Protein AF-A0A964JAG7-F1 (afdb_monomer_lite)

Radius of gyration: 34.14 Å; chains: 1; bounding box: 65×39×100 Å

Secondary structure (DSSP, 8-state):
-HHHHHHHTEETTEE-SS-HHHHHHHHHHHHHHHH-TTT----GGGGGGG-HHHHHHS-HHHHIIIIIHHHHSEEPPPPEEP--SSS-PPTT---EE--SSS-HHHHHHHHHHHHHHHHHHHHHHH-S---HHHHHHHHHHHHHHHTT--HHHHHHHHHHHHHHHHHHHGGG-SS-TTHHHHTT------SS-HHHHHHHHHHHHHHHHHHHHHHHHHHHHHHTT-SS-----

Sequence (233 aa):
MAYQDVFKKLKDNIYIDKKIQIYRLHYNYLKTCLKNPNDFQVDKSKYSNWNLAEVKDLPFDKWWKTRGLRLLGRELETVREIKTNSFNSRPNTVVVEIPTDVPFQFSLKQIKNIIKTKTNNQKQRIDERNHYLKLEDYLKTWHLKKQNYTLREIRRKLSAHRKLILKKRGRRSAMDRTATEKYLKHRPYESVDKTKDLGQIKSLERQINRFRQHADKILENVCKGIFPGKYWN

Foldseek 3Di:
DPLVVQVVQADPQWGAPDDVVVVLVVLVVLLVCLVCVVVHPDDCVVCVQQPSVCSNPPHPVVSCVPRVRVPRTDRDDAWDWDDDPPDDDDPPDTDIDDDPPDDPSRRVVRVVVVNVVVVVVVCVQPPPPPPVLLLVLLLLLQVCVVVVDDLVVNLVVSLVVVVVVCVVQPPNPPDDPCCSCVVLPQDPDPDDDPVVNVVSSVSSVVVSVLSPQLNVQCVVCVVVVHPSGDRDD

Structure (mmCIF, N/CA/C/O backbone):
data_AF-A0A964JAG7-F1
#
_entry.id   AF-A0A964JAG7-F1
#
loop_
_atom_site.group_PDB
_atom_site.id
_atom_site.type_symbol
_atom_site.label_atom_id
_atom_site.label_alt_id
_atom_site.label_comp_id
_atom_site.label_asym_id
_atom_site.label_entity_id
_atom_site.label_seq_id
_atom_site.pdbx_PDB_ins_code
_atom_site.Cartn_x
_atom_site.Cartn_y
_atom_site.Cartn_z
_atom_site.occupancy
_atom_site.B_iso_or_equiv
_atom_site.auth_seq_id
_atom_site.auth_comp_id
_atom_site.auth_asym_id
_atom_site.auth_atom_id
_atom_site.pdbx_PDB_model_num
ATOM 1 N N . MET A 1 1 ? -13.850 -18.580 6.001 1.00 47.12 1 MET A N 1
ATOM 2 C CA . MET A 1 1 ? -14.919 -17.736 6.586 1.00 47.12 1 MET A CA 1
ATOM 3 C C . MET A 1 1 ? -14.442 -16.806 7.716 1.00 47.12 1 MET A C 1
ATOM 5 O O . MET A 1 1 ? -15.009 -15.736 7.838 1.00 47.12 1 MET A O 1
ATOM 9 N N . ALA A 1 2 ? -13.354 -17.090 8.453 1.00 59.22 2 ALA A N 1
ATOM 10 C CA . ALA A 1 2 ? -12.892 -16.250 9.580 1.00 59.22 2 ALA A CA 1
ATOM 11 C C . ALA A 1 2 ? -12.252 -14.878 9.232 1.00 59.22 2 ALA A C 1
ATOM 13 O O . ALA A 1 2 ? -12.241 -13.981 10.070 1.00 59.22 2 ALA A O 1
ATOM 14 N N . TYR A 1 3 ? -11.717 -14.684 8.017 1.00 57.94 3 TYR A N 1
ATOM 15 C CA . TYR A 1 3 ? -10.972 -13.461 7.654 1.00 57.94 3 TYR A CA 1
ATOM 16 C C . TYR A 1 3 ? -11.837 -12.194 7.734 1.00 57.94 3 TYR A C 1
ATOM 18 O O . TYR A 1 3 ? -11.420 -11.194 8.306 1.00 57.94 3 TYR A O 1
ATOM 26 N N . GLN A 1 4 ? -13.050 -12.234 7.175 1.00 64.06 4 GLN A N 1
ATOM 27 C CA . GLN A 1 4 ? -13.919 -11.057 7.058 1.00 64.06 4 GLN A CA 1
ATOM 28 C C . GLN A 1 4 ? -14.562 -10.647 8.389 1.00 64.06 4 GLN A C 1
ATOM 30 O O . GLN A 1 4 ? -14.821 -9.464 8.599 1.00 64.06 4 GLN A O 1
ATOM 35 N N . ASP A 1 5 ? -14.785 -11.591 9.303 1.00 67.69 5 ASP A N 1
ATOM 36 C CA . ASP A 1 5 ? -15.471 -11.311 10.567 1.00 67.69 5 ASP A CA 1
ATOM 37 C C . ASP A 1 5 ? -14.589 -10.563 11.572 1.00 67.69 5 ASP A C 1
ATOM 39 O O . ASP A 1 5 ? -15.098 -9.734 12.326 1.00 67.69 5 ASP A O 1
ATOM 43 N N . VAL A 1 6 ? -13.266 -10.758 11.525 1.00 68.56 6 VAL A N 1
ATOM 44 C CA . VAL A 1 6 ? -12.316 -9.963 12.324 1.00 68.56 6 VAL A CA 1
ATOM 45 C C . VAL A 1 6 ? -12.367 -8.488 11.915 1.00 68.56 6 VAL A C 1
ATOM 47 O O . VAL A 1 6 ? -12.383 -7.613 12.775 1.00 68.56 6 VAL A O 1
ATOM 50 N N . PHE A 1 7 ? -12.476 -8.192 10.616 1.00 70.44 7 PHE A N 1
ATOM 51 C CA . PHE A 1 7 ? -12.558 -6.806 10.140 1.00 70.44 7 PHE A CA 1
ATOM 52 C C . PHE A 1 7 ? -13.885 -6.124 10.473 1.00 70.44 7 PHE A C 1
ATOM 54 O O . PHE A 1 7 ? -13.904 -4.908 10.614 1.00 70.44 7 PHE A O 1
ATOM 61 N N . LYS A 1 8 ? -14.980 -6.872 10.660 1.00 71.12 8 LYS A N 1
ATOM 62 C CA . LYS A 1 8 ? -16.247 -6.294 11.151 1.00 71.12 8 LYS A CA 1
ATOM 63 C C . LYS A 1 8 ? -16.144 -5.818 12.603 1.00 71.12 8 LYS A C 1
ATOM 65 O O . LYS A 1 8 ? -16.883 -4.924 13.001 1.00 71.12 8 LYS A O 1
ATOM 70 N N . LYS A 1 9 ? -15.248 -6.424 13.387 1.00 73.38 9 LYS A N 1
ATOM 71 C CA . LYS A 1 9 ? -14.983 -6.077 14.790 1.00 73.38 9 LYS A CA 1
ATOM 72 C C . LYS A 1 9 ? -13.886 -5.026 14.969 1.00 73.38 9 LYS A C 1
ATOM 74 O O . LYS A 1 9 ? -13.647 -4.603 16.095 1.00 73.38 9 LYS A O 1
ATOM 79 N N . LEU A 1 10 ? -13.214 -4.629 13.890 1.00 76.38 10 LEU A N 1
ATOM 80 C CA . LEU A 1 10 ? -12.051 -3.752 13.931 1.00 76.38 10 LEU A CA 1
ATOM 81 C C . LEU A 1 10 ? -12.368 -2.429 13.238 1.00 76.38 10 LEU A C 1
ATOM 83 O O . LEU A 1 10 ? -12.656 -2.399 12.042 1.00 76.38 10 LEU A O 1
ATOM 87 N N . LYS A 1 11 ? -12.286 -1.329 13.984 1.00 72.81 11 LYS A N 1
ATOM 88 C CA . LYS A 1 11 ? -12.503 0.021 13.465 1.00 72.81 11 LYS A CA 1
ATOM 89 C C . LYS A 1 11 ? -11.418 0.944 13.995 1.00 72.81 11 LYS A C 1
ATOM 91 O O . LYS A 1 11 ? -11.245 1.028 15.199 1.00 72.81 11 LYS A O 1
ATOM 96 N N . ASP A 1 12 ? -10.691 1.614 13.104 1.00 71.25 12 ASP A N 1
ATOM 97 C CA . ASP A 1 12 ? -9.656 2.592 13.473 1.00 71.25 12 ASP A CA 1
ATOM 98 C C . ASP A 1 12 ? -8.626 2.042 14.488 1.00 71.25 12 ASP A C 1
ATOM 100 O O . ASP A 1 12 ? -8.278 2.704 15.454 1.00 71.25 12 ASP A O 1
ATOM 104 N N . ASN A 1 13 ? -8.163 0.798 14.280 1.00 76.94 13 ASN A N 1
ATOM 105 C CA . ASN A 1 13 ? -7.278 0.025 15.179 1.00 76.94 13 ASN A CA 1
ATOM 106 C C . ASN A 1 13 ? -7.865 -0.333 16.554 1.00 76.94 13 ASN A C 1
ATOM 108 O O . ASN A 1 13 ? -7.181 -0.944 17.372 1.00 76.94 13 ASN A O 1
ATOM 112 N N . ILE A 1 14 ? -9.138 -0.031 16.786 1.00 78.06 14 ILE A N 1
ATOM 113 C CA . ILE A 1 14 ? -9.872 -0.437 17.976 1.00 78.06 14 ILE A CA 1
ATOM 114 C C . ILE A 1 14 ? -10.585 -1.754 17.675 1.00 78.06 14 ILE A C 1
ATOM 116 O O . ILE A 1 14 ? -11.346 -1.868 16.706 1.00 78.06 14 ILE A O 1
ATOM 120 N N . TYR A 1 15 ? -10.329 -2.758 18.507 1.00 81.31 15 TYR A N 1
ATOM 121 C CA . TYR A 1 15 ? -10.985 -4.054 18.454 1.00 81.31 15 TYR A CA 1
ATOM 122 C C . TYR A 1 15 ? -12.125 -4.128 19.460 1.00 81.31 15 TYR A C 1
ATOM 124 O O . TYR A 1 15 ? -11.982 -3.754 20.623 1.00 81.31 15 TYR A O 1
ATOM 132 N N . ILE A 1 16 ? -13.265 -4.633 19.000 1.00 81.94 16 ILE A N 1
ATOM 133 C CA . ILE A 1 16 ? -14.447 -4.839 19.825 1.00 81.94 16 ILE A CA 1
ATOM 134 C C . ILE A 1 16 ? -14.602 -6.342 20.073 1.00 81.94 16 ILE A C 1
ATOM 136 O O . ILE A 1 16 ? -14.919 -7.102 19.153 1.00 81.94 16 ILE A O 1
ATOM 140 N N . ASP A 1 17 ? -14.429 -6.771 21.324 1.00 71.31 17 ASP A N 1
ATOM 141 C CA . ASP A 1 17 ? -14.487 -8.192 21.692 1.00 71.31 17 ASP A CA 1
ATOM 142 C C . ASP A 1 17 ? -15.861 -8.808 21.394 1.00 71.31 17 ASP A C 1
ATOM 144 O O . ASP A 1 17 ? -15.985 -9.848 20.721 1.00 71.31 17 ASP A O 1
ATOM 148 N N . LYS A 1 18 ? -16.919 -8.134 21.861 1.00 76.94 18 LYS A N 1
ATOM 149 C CA . LYS A 1 18 ? -18.310 -8.582 21.727 1.00 76.94 18 LYS A CA 1
ATOM 150 C C . LYS A 1 18 ? -18.993 -7.975 20.501 1.00 76.94 18 LYS A C 1
ATOM 152 O O . LYS A 1 18 ? -18.580 -6.964 19.947 1.00 76.94 18 LYS A O 1
ATOM 157 N N . LYS A 1 19 ? -20.100 -8.583 20.065 1.00 80.44 19 LYS A N 1
ATOM 158 C CA . LYS A 1 19 ? -20.955 -7.971 19.036 1.00 80.44 19 LYS A CA 1
ATOM 159 C C . LYS A 1 19 ? -21.489 -6.636 19.564 1.00 80.44 19 LYS A C 1
ATOM 161 O O . LYS A 1 19 ? -21.990 -6.593 20.685 1.00 80.44 19 LYS A O 1
ATOM 166 N N . ILE A 1 20 ? -21.463 -5.590 18.733 1.00 84.56 20 ILE A N 1
ATOM 167 C CA . ILE A 1 20 ? -21.956 -4.242 19.080 1.00 84.56 20 ILE A CA 1
ATOM 168 C C . ILE A 1 20 ? -23.363 -4.259 19.700 1.00 84.56 20 ILE A C 1
ATOM 170 O O . ILE A 1 20 ? -23.655 -3.486 20.607 1.00 84.56 20 ILE A O 1
ATOM 174 N N . GLN A 1 21 ? -24.206 -5.205 19.275 1.00 85.19 21 GLN A N 1
ATOM 175 C CA . GLN A 1 21 ? -25.563 -5.376 19.783 1.00 85.19 21 GLN A CA 1
ATOM 176 C C . GLN A 1 21 ? -25.618 -5.680 21.288 1.00 85.19 21 GLN A C 1
ATOM 178 O O . GLN A 1 21 ? -26.552 -5.238 21.946 1.00 85.19 21 GLN A O 1
ATOM 183 N N . ILE A 1 22 ? -24.623 -6.377 21.848 1.00 88.38 22 ILE A N 1
ATOM 184 C CA . ILE A 1 22 ? -24.562 -6.658 23.290 1.00 88.38 22 ILE A CA 1
ATOM 185 C C . ILE A 1 22 ? -24.342 -5.355 24.067 1.00 88.38 22 ILE A C 1
ATOM 187 O O . ILE A 1 22 ? -25.043 -5.099 25.042 1.00 88.38 22 ILE A O 1
ATOM 191 N N . TYR A 1 23 ? -23.434 -4.495 23.600 1.00 90.12 23 TYR A N 1
ATOM 192 C CA . TYR A 1 23 ? -23.209 -3.183 24.215 1.00 90.12 23 TYR A CA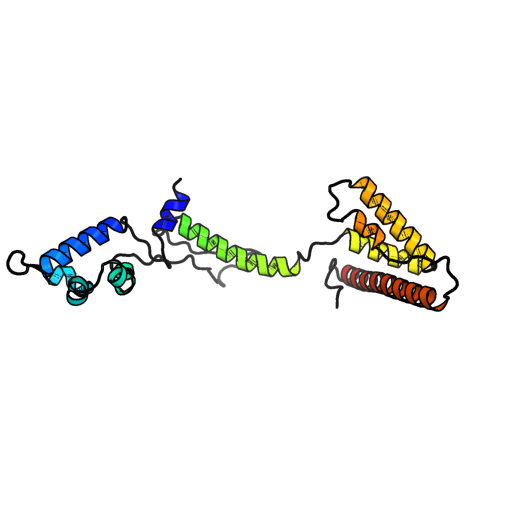 1
ATOM 193 C C . TYR A 1 23 ? -24.406 -2.252 24.035 1.00 90.12 23 TYR A C 1
ATOM 195 O O . TYR A 1 23 ? -24.749 -1.523 24.959 1.00 90.12 23 TYR A O 1
ATOM 203 N N . ARG A 1 24 ? -25.086 -2.312 22.884 1.00 92.62 24 ARG A N 1
ATOM 204 C CA . ARG A 1 24 ? -26.338 -1.577 22.659 1.00 92.62 24 ARG A CA 1
ATOM 205 C C . ARG A 1 24 ? -27.424 -1.999 23.642 1.00 92.62 24 ARG A C 1
ATOM 207 O O . ARG A 1 24 ? -28.116 -1.143 24.183 1.00 92.62 24 ARG A O 1
ATOM 214 N N . LEU A 1 25 ? -27.560 -3.302 23.880 1.00 94.06 25 LEU A N 1
ATOM 215 C CA . LEU A 1 25 ? -28.516 -3.837 24.843 1.00 94.06 25 LEU A CA 1
ATOM 216 C C . LEU A 1 25 ? -28.183 -3.344 26.256 1.00 94.06 25 LEU A C 1
ATOM 218 O O . LEU A 1 25 ? -29.047 -2.781 26.918 1.00 94.06 25 LEU A O 1
ATOM 222 N N . HIS A 1 26 ? -26.921 -3.480 26.682 1.00 93.81 26 HIS A N 1
ATOM 223 C CA . HIS A 1 26 ? -26.451 -3.013 27.992 1.00 93.81 26 HIS A CA 1
ATOM 224 C C . HIS A 1 26 ? -26.679 -1.508 28.179 1.00 93.81 26 HIS A C 1
ATOM 226 O O . HIS A 1 26 ? -27.235 -1.097 29.193 1.00 93.81 26 HIS A O 1
ATOM 232 N N . TYR A 1 27 ? -26.345 -0.699 27.172 1.00 94.69 27 TYR A N 1
ATOM 233 C CA . TYR A 1 27 ? -26.609 0.738 27.167 1.00 94.69 27 TYR A CA 1
ATOM 234 C C . TYR A 1 27 ? -28.101 1.051 27.319 1.00 94.69 27 TYR A C 1
ATOM 236 O O . TYR A 1 27 ? -28.470 1.903 28.121 1.00 94.69 27 TYR A O 1
ATOM 244 N N . ASN A 1 28 ? -28.966 0.353 26.579 1.00 94.50 28 ASN A N 1
ATOM 245 C CA . ASN A 1 28 ? -30.409 0.568 26.652 1.00 94.50 28 ASN A CA 1
ATOM 246 C C . ASN A 1 28 ? -30.974 0.182 28.023 1.00 94.50 28 ASN A C 1
ATOM 248 O O . ASN A 1 28 ? -31.770 0.940 28.567 1.00 94.50 28 ASN A O 1
ATOM 252 N N . TYR A 1 29 ? -30.538 -0.940 28.604 1.00 95.81 29 TYR A N 1
ATOM 253 C CA . TYR A 1 29 ? -30.930 -1.323 29.962 1.00 95.81 29 TYR A CA 1
ATOM 254 C C . TYR A 1 29 ? -30.500 -0.270 30.984 1.00 95.81 29 TYR A C 1
ATOM 256 O O . TYR A 1 29 ? -31.328 0.203 31.758 1.00 95.81 29 TYR A O 1
ATOM 264 N N . LEU A 1 30 ? -29.239 0.171 30.934 1.00 94.56 30 LEU A N 1
ATOM 265 C CA . LEU A 1 30 ? -28.735 1.226 31.813 1.00 94.56 30 LEU A CA 1
ATOM 266 C C . LEU A 1 30 ? -29.535 2.526 31.647 1.00 94.56 30 LEU A C 1
ATOM 268 O O . LEU A 1 30 ? -29.932 3.140 32.635 1.00 94.56 30 LEU A O 1
ATOM 272 N N . LYS A 1 31 ? -29.824 2.924 30.404 1.00 95.38 31 LYS A N 1
ATOM 273 C CA . LYS A 1 31 ? -30.640 4.100 30.091 1.00 95.38 31 LYS A CA 1
ATOM 274 C C . LYS A 1 31 ? -32.047 3.998 30.688 1.00 95.38 31 LYS A C 1
ATOM 276 O O . LYS A 1 31 ? -32.539 4.989 31.223 1.00 95.38 31 LYS A O 1
ATOM 281 N N . THR A 1 32 ? -32.680 2.827 30.626 1.00 94.94 32 THR A N 1
ATOM 282 C CA . THR A 1 32 ? -33.993 2.579 31.242 1.00 94.94 32 THR A CA 1
ATOM 283 C C . THR A 1 32 ? -33.933 2.717 32.761 1.00 94.94 32 THR A C 1
ATOM 285 O O . THR A 1 32 ? -34.770 3.416 33.328 1.00 94.94 32 THR A O 1
ATOM 288 N N . CYS A 1 33 ? -32.917 2.148 33.418 1.00 94.31 33 CYS A N 1
ATOM 289 C CA . CYS A 1 33 ? -32.744 2.298 34.866 1.00 94.31 33 CYS A CA 1
ATOM 290 C C . CYS A 1 33 ? -32.528 3.769 35.268 1.00 94.31 33 CYS A C 1
ATOM 292 O O . CYS A 1 33 ? -33.114 4.242 36.232 1.00 94.31 33 CYS A O 1
ATOM 294 N N . LEU A 1 34 ? -31.752 4.537 34.492 1.00 92.88 34 LEU A N 1
ATOM 295 C CA . LEU A 1 34 ? -31.515 5.968 34.754 1.00 92.88 34 LEU A CA 1
ATOM 296 C C . LEU A 1 34 ? -32.753 6.858 34.537 1.00 92.88 34 LEU A C 1
ATOM 298 O O . LEU A 1 34 ? -32.804 7.980 35.054 1.00 92.88 34 LEU A O 1
ATOM 302 N N . LYS A 1 35 ? -33.725 6.401 33.738 1.00 92.81 35 LYS A N 1
ATOM 303 C CA . LYS A 1 35 ? -35.001 7.097 33.516 1.00 92.81 35 LYS A CA 1
ATOM 304 C C . LYS A 1 35 ? -36.036 6.803 34.598 1.00 92.81 35 LYS A C 1
ATOM 306 O O . LYS A 1 35 ? -36.856 7.677 34.852 1.00 92.81 35 LYS A O 1
ATOM 311 N N . ASN A 1 36 ? -35.948 5.644 35.248 1.00 93.75 36 ASN A N 1
ATOM 312 C CA . ASN A 1 36 ? -36.865 5.206 36.301 1.00 93.75 36 ASN A CA 1
ATOM 313 C C . ASN A 1 36 ? -36.118 5.050 37.644 1.00 93.75 36 ASN A C 1
ATOM 315 O O . ASN A 1 36 ? -35.943 3.931 38.126 1.00 93.75 36 ASN A O 1
ATOM 319 N N . PRO A 1 37 ? -35.640 6.154 38.254 1.00 90.12 37 PRO A N 1
ATOM 320 C CA . PRO A 1 37 ? -34.821 6.103 39.469 1.00 90.12 37 PRO A CA 1
ATOM 321 C C . PRO A 1 37 ? -35.586 5.635 40.717 1.00 90.12 37 PRO A C 1
ATOM 323 O O . PRO A 1 37 ? -34.955 5.232 41.689 1.00 90.12 37 PRO A O 1
ATOM 326 N N . ASN A 1 38 ? -36.921 5.695 40.696 1.00 91.19 38 ASN A N 1
ATOM 327 C CA . ASN A 1 38 ? -37.762 5.235 41.803 1.00 91.19 38 ASN A CA 1
ATOM 328 C C . ASN A 1 38 ? -37.814 3.702 41.877 1.00 91.19 38 ASN A C 1
ATOM 330 O O . ASN A 1 38 ? -37.861 3.150 42.971 1.00 91.19 38 ASN A O 1
ATOM 334 N N . ASP A 1 39 ? -37.754 3.032 40.723 1.00 91.88 39 ASP A N 1
ATOM 335 C CA . ASP A 1 39 ? -37.846 1.572 40.627 1.00 91.88 39 ASP A CA 1
ATOM 336 C C . ASP A 1 39 ? -36.465 0.904 40.691 1.00 91.88 39 ASP A C 1
ATOM 338 O O . ASP A 1 39 ? -36.333 -0.237 41.130 1.00 91.88 39 ASP A O 1
ATOM 342 N N . PHE A 1 40 ? -35.414 1.609 40.249 1.00 92.12 40 PHE A N 1
ATOM 343 C CA . PHE A 1 40 ? -34.068 1.054 40.127 1.00 92.12 40 PHE A CA 1
ATOM 344 C C . PHE A 1 40 ? -33.001 1.998 40.684 1.00 92.12 40 PHE A C 1
ATOM 346 O O . PHE A 1 40 ? -32.788 3.103 40.183 1.00 92.12 40 PHE A O 1
ATOM 353 N N . GLN A 1 41 ? -32.234 1.510 41.660 1.00 90.19 41 GLN A N 1
ATOM 354 C CA . GLN A 1 41 ? -31.051 2.204 42.166 1.00 90.19 41 GLN A CA 1
ATOM 355 C C . GLN A 1 41 ? -29.798 1.762 41.403 1.00 90.19 41 GLN A C 1
ATOM 357 O O . GLN A 1 41 ? -29.330 0.632 41.526 1.00 90.19 41 GLN A O 1
ATOM 362 N N . VAL A 1 42 ? -29.243 2.666 40.594 1.00 89.50 42 VAL A N 1
ATOM 363 C CA . VAL A 1 42 ? -28.021 2.409 39.819 1.00 89.50 42 VAL A CA 1
ATOM 364 C C . VAL A 1 42 ? -26.787 2.773 40.644 1.00 89.50 42 VAL A C 1
ATOM 366 O O . VAL A 1 42 ? -26.596 3.938 40.996 1.00 89.50 42 VAL A O 1
ATOM 369 N N . ASP A 1 43 ? -25.903 1.801 40.878 1.00 91.06 43 ASP A N 1
ATOM 370 C CA . ASP A 1 43 ? -24.573 2.051 41.443 1.00 91.06 43 ASP A CA 1
ATOM 371 C C . ASP A 1 43 ? -23.709 2.840 40.443 1.00 91.06 43 ASP A C 1
ATOM 373 O O . ASP A 1 43 ? -23.191 2.309 39.455 1.00 91.06 43 ASP A O 1
ATOM 377 N N . LYS A 1 44 ? -23.555 4.142 40.705 1.00 89.06 44 LYS A N 1
ATOM 378 C CA . LYS A 1 44 ? -22.827 5.073 39.833 1.00 89.06 44 LYS A CA 1
ATOM 379 C C . LYS A 1 44 ? -21.327 4.771 39.769 1.00 89.06 44 LYS A C 1
ATOM 381 O O . LYS A 1 44 ? -20.698 5.121 38.771 1.00 89.06 44 LYS A O 1
ATOM 386 N N . SER A 1 45 ? -20.758 4.104 40.779 1.00 89.69 45 SER A N 1
ATOM 387 C CA . SER A 1 45 ? -19.320 3.800 40.831 1.00 89.69 45 SER A CA 1
ATOM 388 C C . SER A 1 45 ? -18.885 2.884 39.682 1.00 89.69 45 SER A C 1
ATOM 390 O O . SER A 1 45 ? -17.811 3.061 39.109 1.00 89.69 45 SER A O 1
ATOM 392 N N . LYS A 1 46 ? -19.763 1.961 39.266 1.00 89.69 46 LYS A N 1
ATOM 393 C CA . LYS A 1 46 ? -19.518 1.006 38.171 1.00 89.69 46 LYS A CA 1
ATOM 394 C C . LYS A 1 46 ? -19.543 1.641 36.781 1.00 89.69 46 LYS A C 1
ATOM 396 O O . LYS A 1 46 ? -19.073 1.033 35.823 1.00 89.69 46 LYS A O 1
ATOM 401 N N . TYR A 1 47 ? -20.074 2.856 36.665 1.00 90.69 47 TYR A N 1
ATOM 402 C CA . TYR A 1 47 ? -20.300 3.550 35.396 1.00 90.69 47 TYR A CA 1
ATOM 403 C C . TYR A 1 47 ? -19.621 4.924 35.342 1.00 90.69 47 TYR A C 1
ATOM 405 O O . TYR A 1 47 ? -20.006 5.772 34.536 1.00 90.69 47 TYR A O 1
ATOM 413 N N . SER A 1 48 ? -18.590 5.142 36.162 1.00 86.81 48 SER A N 1
ATOM 414 C CA . SER A 1 48 ? -17.838 6.403 36.241 1.00 86.81 48 SER A CA 1
ATOM 415 C C . SER A 1 48 ? -17.385 6.914 34.867 1.00 86.81 48 SER A C 1
ATOM 417 O O . SER A 1 48 ? -17.580 8.080 34.531 1.00 86.81 48 SER A O 1
ATOM 419 N N . ASN A 1 49 ? -16.885 6.015 34.019 1.00 88.00 49 ASN A N 1
ATOM 420 C CA . ASN A 1 49 ? -16.354 6.365 32.701 1.00 88.00 49 ASN A CA 1
ATOM 421 C C . ASN A 1 49 ? -17.440 6.542 31.618 1.00 88.00 49 ASN A C 1
ATOM 423 O O . ASN A 1 49 ? -17.154 7.051 30.536 1.00 88.00 49 ASN A O 1
ATOM 427 N N . TRP A 1 50 ? -18.689 6.134 31.878 1.00 91.00 50 TRP A N 1
ATOM 428 C CA . TRP A 1 50 ? -19.756 6.099 30.865 1.00 91.00 50 TRP A CA 1
ATOM 429 C C . TRP A 1 50 ? -20.430 7.451 30.621 1.00 91.00 50 TRP A C 1
ATOM 431 O O . TRP A 1 50 ? -21.110 7.604 29.605 1.00 91.00 50 TRP A O 1
ATOM 441 N N . ASN A 1 51 ? -20.233 8.414 31.527 1.00 91.00 51 ASN A N 1
ATOM 442 C CA . ASN A 1 51 ? -20.957 9.683 31.578 1.00 91.00 51 ASN A CA 1
ATOM 443 C C . ASN A 1 51 ? -22.486 9.473 31.587 1.00 91.00 51 ASN A C 1
ATOM 445 O O . ASN A 1 51 ? -23.162 9.531 30.560 1.00 91.00 51 ASN A O 1
ATOM 449 N N . LEU A 1 52 ? -23.037 9.223 32.778 1.00 91.75 52 LEU A N 1
ATOM 450 C CA . LEU A 1 52 ? -24.446 8.859 32.970 1.00 91.75 52 LEU A CA 1
ATOM 451 C C . LEU A 1 52 ? -25.444 9.897 32.426 1.00 91.75 52 LEU A C 1
ATOM 453 O O . LEU A 1 52 ? -26.531 9.510 32.000 1.00 91.75 52 LEU A O 1
ATOM 457 N N . ALA A 1 53 ? -25.080 11.183 32.392 1.00 90.00 53 ALA A N 1
ATOM 458 C CA . ALA A 1 53 ? -25.916 12.225 31.792 1.00 90.00 53 ALA A CA 1
ATOM 459 C C . ALA A 1 53 ? -26.095 11.982 30.283 1.00 90.00 53 ALA A C 1
ATOM 461 O O . ALA A 1 53 ? -27.212 11.931 29.773 1.00 90.00 53 ALA A O 1
ATOM 462 N N . GLU A 1 54 ? -25.000 11.697 29.575 1.00 91.31 54 GLU A N 1
ATOM 463 C CA . GLU A 1 54 ? -25.052 11.365 28.150 1.00 91.31 54 GLU A CA 1
ATOM 464 C C . GLU A 1 54 ? -25.785 10.049 27.877 1.00 91.31 54 GLU A C 1
ATOM 466 O O . GLU A 1 54 ? -26.478 9.930 26.868 1.00 91.31 54 GLU A O 1
ATOM 471 N N . VAL A 1 55 ? -25.657 9.057 28.763 1.00 92.50 55 VAL A N 1
ATOM 472 C CA . VAL A 1 55 ? -26.397 7.791 28.641 1.00 92.50 55 VAL A CA 1
ATOM 473 C C . VAL A 1 55 ? -27.908 8.021 28.749 1.00 92.50 55 VAL A C 1
ATOM 475 O O . VAL A 1 55 ? -28.682 7.423 27.999 1.00 92.50 55 VAL A O 1
ATOM 478 N N . LYS A 1 56 ? -28.339 8.901 29.659 1.00 91.62 56 LYS A N 1
ATOM 479 C CA . LYS A 1 56 ? -29.758 9.189 29.899 1.00 91.62 56 LYS A CA 1
ATOM 480 C C . LYS A 1 56 ? -30.424 9.900 28.718 1.00 91.62 56 LYS A C 1
ATOM 482 O O . LYS A 1 56 ? -31.567 9.574 28.382 1.00 91.62 56 LYS A O 1
ATOM 487 N N . ASP A 1 57 ? -29.696 10.785 28.042 1.00 92.06 57 ASP A N 1
ATOM 488 C CA . ASP A 1 57 ? -30.288 11.681 27.046 1.00 92.06 57 ASP A CA 1
ATOM 489 C C . ASP A 1 57 ? -29.997 11.255 25.600 1.00 92.06 57 ASP A C 1
ATOM 491 O O . ASP A 1 57 ? -30.898 11.242 24.756 1.00 92.06 57 ASP A O 1
ATOM 495 N N . LEU A 1 58 ? -28.778 10.807 25.289 1.00 94.12 58 LEU A N 1
ATOM 496 C CA . LEU A 1 58 ? -28.373 10.541 23.906 1.00 94.12 58 LEU A CA 1
ATOM 497 C C . LEU A 1 58 ? -28.893 9.196 23.370 1.00 94.12 58 LEU A C 1
ATOM 499 O O . LEU A 1 58 ? -29.154 8.261 24.126 1.00 94.12 58 LEU A O 1
ATOM 503 N N . PRO A 1 59 ? -29.070 9.046 22.047 1.00 94.50 59 PRO A N 1
ATOM 504 C CA . PRO A 1 59 ? -29.239 7.734 21.430 1.00 94.50 59 PRO A CA 1
ATOM 505 C C . PRO A 1 59 ? -27.907 6.965 21.403 1.00 94.50 59 PRO A C 1
ATOM 507 O O . PRO A 1 59 ? -26.838 7.571 21.269 1.00 94.50 59 PRO A O 1
ATOM 510 N N . PHE A 1 60 ? -27.981 5.626 21.450 1.00 93.50 60 PHE A N 1
ATOM 511 C CA . PHE A 1 60 ? -26.807 4.740 21.477 1.00 93.50 60 PHE A CA 1
ATOM 512 C C . PHE A 1 60 ? -25.792 5.070 20.381 1.00 93.50 60 PHE A C 1
ATOM 514 O O . PHE A 1 60 ? -24.613 5.195 20.675 1.00 93.50 60 PHE A O 1
ATOM 521 N N . ASP A 1 61 ? -26.228 5.278 19.135 1.00 91.62 61 ASP A N 1
ATOM 522 C CA . ASP A 1 61 ? -25.307 5.502 18.013 1.00 91.62 61 ASP A CA 1
ATOM 523 C C . ASP A 1 61 ? -24.474 6.782 18.167 1.00 91.62 61 ASP A C 1
ATOM 525 O O . ASP A 1 61 ? -23.322 6.836 17.729 1.00 91.62 61 ASP A O 1
ATOM 529 N N . LYS A 1 62 ? -25.042 7.815 18.806 1.00 93.06 62 LYS A N 1
ATOM 530 C CA . LYS A 1 62 ? -24.342 9.076 19.074 1.00 93.06 62 LYS A CA 1
ATOM 531 C C . LYS A 1 62 ? -23.344 8.892 20.215 1.00 93.06 62 LYS A C 1
ATOM 533 O O . LYS A 1 62 ? -22.179 9.236 20.039 1.00 93.06 62 LYS A O 1
ATOM 538 N N . TRP A 1 63 ? -23.770 8.270 21.316 1.00 94.31 63 TRP A N 1
ATOM 539 C CA . TRP A 1 63 ? -22.898 7.952 22.455 1.00 94.31 63 TRP A CA 1
ATOM 540 C C . TRP A 1 63 ? -21.767 6.975 22.084 1.00 94.31 63 TRP A C 1
ATOM 542 O O . TRP A 1 63 ? -20.625 7.123 22.516 1.00 94.31 63 TRP A O 1
ATOM 552 N N . TRP A 1 64 ? -22.052 5.996 21.224 1.00 90.75 64 TRP A N 1
ATOM 553 C CA . TRP A 1 64 ? -21.086 5.003 20.763 1.00 90.75 64 TRP A CA 1
ATOM 554 C C . TRP A 1 64 ? -19.946 5.643 19.969 1.00 90.75 64 TRP A C 1
ATOM 556 O O . TRP A 1 64 ? -18.783 5.299 20.169 1.00 90.75 64 TRP A O 1
ATOM 566 N N . LYS A 1 65 ? -20.265 6.602 19.090 1.00 88.06 65 LYS A N 1
ATOM 567 C CA . LYS A 1 65 ? -19.264 7.338 18.304 1.00 88.06 65 LYS A CA 1
ATOM 568 C C . LYS A 1 65 ? -18.407 8.270 19.160 1.00 88.06 65 LYS A C 1
ATOM 570 O O . LYS A 1 65 ? -17.237 8.443 18.841 1.00 88.06 65 LYS A O 1
ATOM 575 N N . THR A 1 66 ? -18.977 8.881 20.199 1.00 88.75 66 THR A N 1
ATOM 576 C CA . THR A 1 66 ? -18.276 9.877 21.025 1.00 88.75 66 THR A CA 1
ATOM 577 C C . THR A 1 66 ? -17.438 9.239 22.130 1.00 88.75 66 THR A C 1
ATOM 579 O O . THR A 1 66 ? -16.307 9.665 22.346 1.00 88.75 66 THR A O 1
ATOM 582 N N . ARG A 1 67 ? -17.964 8.217 22.820 1.00 88.00 67 ARG A N 1
ATOM 583 C CA . ARG A 1 67 ? -17.296 7.575 23.969 1.00 88.00 67 ARG A CA 1
ATOM 584 C C . ARG A 1 67 ? -17.271 6.056 23.894 1.00 88.00 67 ARG A C 1
ATOM 586 O O . ARG A 1 67 ? -16.221 5.466 24.134 1.00 88.00 67 ARG A O 1
ATOM 593 N N . GLY A 1 68 ? -18.397 5.428 23.550 1.00 86.12 68 GLY A N 1
ATOM 594 C CA . GLY A 1 68 ? -18.571 3.978 23.693 1.00 86.12 68 GLY A CA 1
ATOM 595 C C . GLY A 1 68 ? -17.500 3.147 22.984 1.00 86.12 68 GLY A C 1
ATOM 596 O O . GLY A 1 68 ? -16.979 2.205 23.575 1.00 86.12 68 GLY A O 1
ATOM 597 N N . LEU A 1 69 ? -17.101 3.538 21.767 1.00 85.19 69 LEU A N 1
ATOM 598 C CA . LEU A 1 69 ? -16.074 2.830 20.998 1.00 85.19 69 LEU A CA 1
ATOM 599 C C . LEU A 1 69 ? -14.715 2.791 21.712 1.00 85.19 69 LEU A C 1
ATOM 601 O O . LEU A 1 69 ? -14.081 1.744 21.730 1.00 85.19 69 LEU A O 1
ATOM 605 N N . ARG A 1 70 ? -14.274 3.911 22.296 1.00 84.50 70 ARG A N 1
ATOM 606 C CA . ARG A 1 70 ? -12.979 4.000 22.995 1.00 84.50 70 ARG A CA 1
ATOM 607 C C . ARG A 1 70 ? -13.028 3.387 24.390 1.00 84.50 70 ARG A C 1
ATOM 609 O O . ARG A 1 70 ? -12.031 2.865 24.858 1.00 84.50 70 ARG A O 1
ATOM 616 N N . LEU A 1 71 ? -14.184 3.468 25.049 1.00 86.38 71 LEU A N 1
ATOM 617 C CA . LEU A 1 71 ? -14.368 2.957 26.405 1.00 86.38 71 LEU A CA 1
ATOM 618 C C . LEU A 1 71 ? -14.459 1.429 26.447 1.00 86.38 71 LEU A C 1
ATOM 620 O O . LEU A 1 71 ? -13.960 0.808 27.378 1.00 86.38 71 LEU A O 1
ATOM 624 N N . LEU A 1 72 ? -15.147 0.836 25.468 1.00 85.62 72 LEU A N 1
ATOM 625 C CA . LEU A 1 72 ? -15.452 -0.599 25.436 1.00 85.62 72 LEU A CA 1
ATOM 626 C C . LEU A 1 72 ? -14.619 -1.369 24.409 1.00 85.62 72 LEU A C 1
ATOM 628 O O . LEU A 1 72 ? -14.658 -2.599 24.398 1.00 85.62 72 LEU A O 1
ATOM 632 N N . GLY A 1 73 ? -13.922 -0.661 23.525 1.00 81.88 73 GLY A N 1
ATOM 633 C CA . GLY A 1 73 ? -12.970 -1.244 22.595 1.00 81.88 73 GLY A CA 1
ATOM 634 C C . GLY A 1 73 ? -11.560 -1.259 23.175 1.00 81.88 73 GLY A C 1
ATOM 635 O O . GLY A 1 73 ? -11.207 -0.433 24.011 1.00 81.88 73 GLY A O 1
ATOM 636 N N . ARG A 1 74 ? -10.742 -2.196 22.700 1.00 81.31 74 ARG A N 1
ATOM 637 C CA . ARG A 1 74 ? -9.316 -2.272 23.015 1.00 81.31 74 ARG A CA 1
ATOM 638 C C . ARG A 1 74 ? -8.513 -1.729 21.843 1.00 81.31 74 ARG A C 1
ATOM 640 O O . ARG A 1 74 ? -8.666 -2.209 20.719 1.00 81.31 74 ARG A O 1
ATOM 647 N N . GLU A 1 75 ? -7.656 -0.750 22.098 1.00 79.88 75 GLU A N 1
ATOM 648 C CA . GLU A 1 75 ? -6.668 -0.317 21.111 1.00 79.88 75 GLU A CA 1
ATOM 649 C C . GLU A 1 75 ? -5.656 -1.441 20.884 1.00 79.88 75 GLU A C 1
ATOM 651 O O . GLU A 1 75 ? -5.113 -2.015 21.827 1.00 79.88 75 GLU A O 1
ATOM 656 N N . LEU A 1 76 ? -5.460 -1.804 19.618 1.00 82.12 76 LEU A N 1
ATOM 657 C CA . LEU A 1 76 ? -4.489 -2.815 19.234 1.00 82.12 76 LEU A CA 1
ATOM 658 C C . LEU A 1 76 ? -3.148 -2.155 18.944 1.00 82.12 76 LEU A C 1
ATOM 660 O O . LEU A 1 76 ? -3.074 -1.201 18.162 1.00 82.12 76 LEU A O 1
ATOM 664 N N . GLU A 1 77 ? -2.082 -2.725 19.498 1.00 81.75 77 GLU A N 1
ATOM 665 C CA . GLU A 1 77 ? -0.737 -2.340 19.104 1.00 81.75 77 GLU A CA 1
ATOM 666 C C . GLU A 1 77 ? -0.498 -2.630 17.620 1.00 81.75 77 GLU A C 1
ATOM 668 O O . GLU A 1 77 ? -0.972 -3.614 17.039 1.00 81.75 77 GLU A O 1
ATOM 673 N N . THR A 1 78 ? 0.220 -1.725 16.966 1.00 83.00 78 THR A N 1
ATOM 674 C CA . THR A 1 78 ? 0.500 -1.829 15.540 1.00 83.00 78 THR A CA 1
ATOM 675 C C . THR A 1 78 ? 1.794 -2.587 15.286 1.00 83.00 78 THR A C 1
ATOM 677 O O . THR A 1 78 ? 2.715 -2.566 16.097 1.00 83.00 78 THR A O 1
ATOM 680 N N . VAL A 1 79 ? 1.876 -3.246 14.127 1.00 86.50 79 VAL A N 1
ATOM 681 C CA . VAL A 1 79 ? 3.133 -3.846 13.664 1.00 86.50 79 VAL A CA 1
ATOM 682 C C . VAL A 1 79 ? 4.135 -2.719 13.432 1.00 86.50 79 VAL A C 1
ATOM 684 O O . VAL A 1 79 ? 3.875 -1.818 12.628 1.00 86.50 79 VAL A O 1
ATOM 687 N N . ARG A 1 80 ? 5.273 -2.770 14.126 1.00 84.88 80 ARG A N 1
ATOM 688 C CA . ARG A 1 80 ? 6.316 -1.743 14.043 1.00 84.88 80 ARG A CA 1
ATOM 689 C C . ARG A 1 80 ? 7.428 -2.208 13.119 1.00 84.88 80 ARG A C 1
ATOM 691 O O . ARG A 1 80 ? 7.818 -3.371 13.132 1.00 84.88 80 ARG A O 1
ATOM 698 N N . GLU A 1 81 ? 7.943 -1.297 12.303 1.00 83.56 81 GLU A N 1
ATOM 699 C CA . GLU A 1 81 ? 9.170 -1.552 11.554 1.00 83.56 81 GLU A CA 1
ATOM 700 C C . GLU A 1 81 ? 10.366 -1.316 12.475 1.00 83.56 81 GLU A C 1
ATOM 702 O O . GLU A 1 81 ? 10.532 -0.220 13.016 1.00 83.56 81 GLU A O 1
ATOM 707 N N . ILE A 1 82 ? 11.208 -2.334 12.622 1.00 82.62 82 ILE A N 1
ATOM 708 C CA . ILE A 1 82 ? 12.427 -2.231 13.413 1.00 82.62 82 ILE A CA 1
ATOM 709 C C . ILE A 1 82 ? 13.503 -1.582 12.540 1.00 82.62 82 ILE A C 1
ATOM 711 O O . ILE A 1 82 ? 13.916 -2.133 11.516 1.00 82.62 82 ILE A O 1
ATOM 715 N N . LYS A 1 83 ? 13.968 -0.402 12.957 1.00 73.25 83 LYS A N 1
ATOM 716 C CA . LYS A 1 83 ? 15.135 0.270 12.377 1.00 73.25 83 LYS A CA 1
ATOM 717 C C . LYS A 1 83 ? 16.284 0.135 13.357 1.00 73.25 83 LYS A C 1
ATOM 719 O O . LYS A 1 83 ? 16.323 0.831 14.366 1.00 73.25 83 LYS A O 1
ATOM 724 N N . THR A 1 84 ? 17.196 -0.778 13.067 1.00 65.50 84 THR A N 1
ATOM 725 C CA . THR A 1 84 ? 18.269 -1.125 13.992 1.00 65.50 84 THR A CA 1
ATOM 726 C C . THR A 1 84 ? 19.616 -1.083 13.288 1.00 65.50 84 THR A C 1
ATOM 728 O O . THR A 1 84 ? 19.748 -1.567 12.168 1.00 65.50 84 THR A O 1
ATOM 731 N N . ASN A 1 85 ? 20.612 -0.520 13.977 1.00 64.06 85 ASN A N 1
ATOM 732 C CA . ASN A 1 85 ? 22.010 -0.484 13.535 1.00 64.06 85 ASN A CA 1
ATOM 733 C C . ASN A 1 85 ? 22.796 -1.738 13.963 1.00 64.06 85 ASN A C 1
ATOM 735 O O . ASN A 1 85 ? 23.924 -1.926 13.526 1.00 64.06 85 ASN A O 1
ATOM 739 N N . SER A 1 86 ? 22.230 -2.577 14.843 1.00 64.50 86 SER A N 1
ATOM 740 C CA . SER A 1 86 ? 22.912 -3.744 15.426 1.00 64.50 86 SER A CA 1
ATOM 741 C C . SER A 1 86 ? 23.052 -4.936 14.479 1.00 64.50 86 SER A C 1
ATOM 743 O O . SER A 1 86 ? 23.862 -5.820 14.738 1.00 64.50 86 SER A O 1
ATOM 745 N N . PHE A 1 87 ? 22.319 -4.964 13.365 1.00 66.25 87 PHE A N 1
ATOM 746 C CA . PHE A 1 87 ? 22.581 -5.902 12.282 1.00 66.25 87 PHE A CA 1
ATOM 747 C C . PHE A 1 87 ? 22.287 -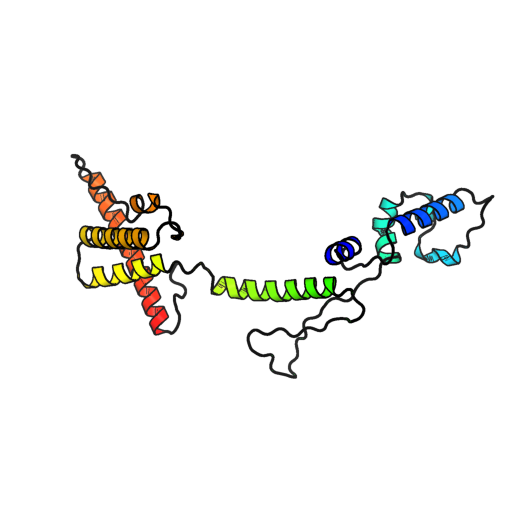5.253 10.933 1.00 66.25 87 PHE A C 1
ATOM 749 O O . PHE A 1 87 ? 21.308 -4.524 10.765 1.00 66.25 87 PHE A O 1
ATOM 756 N N . ASN A 1 88 ? 23.141 -5.543 9.953 1.00 59.94 88 ASN A N 1
ATOM 757 C CA . ASN A 1 88 ? 22.956 -5.077 8.587 1.00 59.94 88 ASN A CA 1
ATOM 758 C C . ASN A 1 88 ? 21.750 -5.795 7.978 1.00 59.94 88 ASN A C 1
ATOM 760 O O . ASN A 1 88 ? 21.849 -6.938 7.525 1.00 59.94 88 ASN A O 1
ATOM 764 N N . SER A 1 89 ? 20.598 -5.121 7.980 1.00 64.56 89 SER A N 1
ATOM 765 C CA . SER A 1 89 ? 19.425 -5.579 7.242 1.00 64.56 89 SER A CA 1
ATOM 766 C C . SER A 1 89 ? 19.822 -5.831 5.786 1.00 64.56 89 SER A C 1
ATOM 768 O O . SER A 1 89 ? 20.452 -4.987 5.142 1.00 64.56 89 SER A O 1
ATOM 770 N N . ARG A 1 90 ? 19.493 -7.017 5.265 1.00 72.56 90 ARG A N 1
ATOM 771 C CA . ARG A 1 90 ? 19.846 -7.393 3.891 1.00 72.56 90 ARG A CA 1
ATOM 772 C C . ARG A 1 90 ? 19.172 -6.432 2.903 1.00 72.56 90 ARG A C 1
ATOM 774 O O . ARG A 1 90 ? 18.056 -5.965 3.171 1.00 72.56 90 ARG A O 1
ATOM 781 N N . PRO A 1 91 ? 19.787 -6.165 1.737 1.00 68.75 91 PRO A N 1
ATOM 782 C CA . PRO A 1 91 ? 19.143 -5.350 0.715 1.00 68.75 91 PRO A CA 1
ATOM 783 C C . PRO A 1 91 ? 17.771 -5.939 0.355 1.00 68.75 91 PRO A C 1
ATOM 785 O O . PRO A 1 91 ? 17.611 -7.155 0.261 1.00 68.75 91 PRO A O 1
ATOM 788 N N . ASN A 1 92 ? 16.777 -5.066 0.165 1.00 75.06 92 ASN A N 1
ATOM 789 C CA . ASN A 1 92 ? 15.380 -5.420 -0.126 1.00 75.06 92 ASN A CA 1
ATOM 790 C C . ASN A 1 92 ? 14.648 -6.225 0.965 1.00 75.06 92 ASN A C 1
ATOM 792 O O . ASN A 1 92 ? 13.682 -6.923 0.660 1.00 75.06 92 ASN A O 1
ATOM 796 N N . THR A 1 93 ? 15.052 -6.108 2.231 1.00 80.62 93 THR A N 1
ATOM 797 C CA . THR A 1 93 ? 14.337 -6.741 3.351 1.00 80.62 93 THR A CA 1
ATOM 798 C C . THR A 1 93 ? 13.730 -5.719 4.313 1.00 80.62 93 THR A C 1
ATOM 800 O O . THR A 1 93 ? 14.120 -4.549 4.346 1.00 80.62 93 THR A O 1
ATOM 803 N N . VAL A 1 94 ? 12.709 -6.147 5.060 1.00 83.62 94 VAL A N 1
ATOM 804 C CA . VAL A 1 94 ? 12.064 -5.361 6.118 1.00 83.62 94 VAL A CA 1
ATOM 805 C C . VAL A 1 94 ? 11.983 -6.229 7.358 1.00 83.62 94 VAL A C 1
ATOM 807 O O . VAL A 1 94 ? 11.526 -7.368 7.280 1.00 83.62 94 VAL A O 1
ATOM 810 N N . VAL A 1 95 ? 12.405 -5.674 8.486 1.00 87.50 95 VAL A N 1
ATOM 811 C CA . VAL A 1 95 ? 12.284 -6.313 9.793 1.00 87.50 95 VAL A CA 1
ATOM 812 C C . VAL A 1 95 ? 11.100 -5.686 10.509 1.00 87.50 95 VAL A C 1
ATOM 814 O O . VAL A 1 95 ? 10.964 -4.461 10.536 1.00 87.50 95 VAL A O 1
ATOM 817 N N . VAL A 1 96 ? 10.230 -6.523 11.064 1.00 88.88 96 VAL A N 1
ATOM 818 C CA . VAL A 1 96 ? 9.026 -6.077 11.762 1.00 88.88 96 VAL A CA 1
ATOM 819 C C . VAL A 1 96 ? 8.902 -6.747 13.121 1.00 88.88 96 VAL A C 1
ATOM 821 O O . VAL A 1 96 ? 9.198 -7.931 13.262 1.00 88.88 96 VAL A O 1
ATOM 824 N N . GLU A 1 97 ? 8.422 -5.982 14.093 1.00 88.12 97 GLU A N 1
ATOM 825 C CA . GLU A 1 97 ? 7.952 -6.467 15.384 1.00 88.12 97 GLU A CA 1
ATOM 826 C C . GLU A 1 97 ? 6.437 -6.651 15.311 1.00 88.12 97 GLU A C 1
ATOM 828 O O . GLU A 1 97 ? 5.710 -5.743 14.891 1.00 88.12 97 GLU A O 1
ATOM 833 N N . ILE A 1 98 ? 5.960 -7.838 15.680 1.00 90.38 98 ILE A N 1
ATOM 834 C CA . ILE A 1 98 ? 4.546 -8.199 15.593 1.00 90.38 98 ILE A CA 1
ATOM 835 C C . ILE A 1 98 ? 4.043 -8.479 17.012 1.00 90.38 98 ILE A C 1
ATOM 837 O O . ILE A 1 98 ? 4.499 -9.454 17.612 1.00 90.38 98 ILE A O 1
ATOM 841 N N . PRO A 1 99 ? 3.089 -7.684 17.527 1.00 87.19 99 PRO A N 1
ATOM 842 C CA . PRO A 1 99 ? 2.455 -7.972 18.808 1.00 87.19 99 PRO A CA 1
ATOM 843 C C . PRO A 1 99 ? 1.743 -9.331 18.772 1.00 87.19 99 PRO A C 1
ATOM 845 O O . PRO A 1 99 ? 1.113 -9.696 17.774 1.00 87.19 99 PRO A O 1
ATOM 848 N N . THR A 1 100 ? 1.853 -10.106 19.849 1.00 86.50 100 THR A N 1
ATOM 849 C CA . THR A 1 100 ? 1.258 -11.453 19.961 1.00 86.50 100 THR A CA 1
ATOM 850 C C . THR A 1 100 ? -0.192 -11.423 20.435 1.00 86.50 100 THR A C 1
ATOM 852 O O . THR A 1 100 ? -0.925 -12.399 20.292 1.00 86.50 100 THR A O 1
ATOM 855 N N . ASP A 1 101 ? -0.616 -10.291 20.980 1.00 82.75 101 ASP A N 1
ATOM 856 C CA . ASP A 1 101 ? -1.901 -10.060 21.621 1.00 82.75 101 ASP A CA 1
ATOM 857 C C . ASP A 1 101 ? -2.966 -9.511 20.652 1.00 82.75 101 ASP A C 1
ATOM 859 O O . ASP A 1 101 ? -4.108 -9.277 21.060 1.00 82.75 101 ASP A O 1
ATOM 863 N N . VAL A 1 102 ? -2.618 -9.322 19.374 1.00 84.75 102 VAL A N 1
ATOM 864 C CA . VAL A 1 102 ? -3.509 -8.800 18.330 1.00 84.75 102 VAL A CA 1
ATOM 865 C C . VAL A 1 102 ? -3.979 -9.898 17.365 1.00 84.75 102 VAL A C 1
ATOM 867 O O . VAL A 1 102 ? -3.277 -10.883 17.127 1.00 84.75 102 VAL A O 1
ATOM 870 N N . PRO A 1 103 ? -5.159 -9.748 16.730 1.00 85.31 103 PRO A N 1
ATOM 871 C CA . PRO A 1 103 ? -5.630 -10.721 15.753 1.00 85.31 103 PRO A CA 1
ATOM 872 C C . PRO A 1 103 ? -4.664 -10.867 14.568 1.00 85.31 103 PRO A C 1
ATOM 874 O O . PRO A 1 103 ? -4.356 -9.891 13.887 1.00 85.31 103 PRO A O 1
ATOM 877 N N . PHE A 1 104 ? -4.289 -12.102 14.228 1.00 84.31 104 PHE A N 1
ATOM 878 C CA . PHE A 1 104 ? -3.374 -12.418 13.118 1.00 84.31 104 PHE A CA 1
ATOM 879 C C . PHE A 1 104 ? -3.707 -11.691 11.797 1.00 84.31 104 PHE A C 1
ATOM 881 O O . PHE A 1 104 ? -2.823 -11.196 11.096 1.00 84.31 104 PHE A O 1
ATOM 888 N N . GLN A 1 105 ? -4.999 -11.567 11.470 1.00 85.62 105 GLN A N 1
ATOM 889 C CA . GLN A 1 105 ? -5.458 -10.892 10.250 1.00 85.62 105 GLN A CA 1
ATOM 890 C C . GLN A 1 105 ? -5.126 -9.396 10.221 1.00 85.62 105 GLN A C 1
ATOM 892 O O . GLN A 1 105 ? -4.852 -8.838 9.154 1.00 85.62 105 GLN A O 1
ATOM 897 N N . PHE A 1 106 ? -5.142 -8.746 11.385 1.00 85.75 106 PHE A N 1
ATOM 898 C CA . PHE A 1 106 ? -4.755 -7.350 11.525 1.00 85.75 106 PHE A CA 1
ATOM 899 C C . PHE A 1 106 ? -3.256 -7.184 11.266 1.00 85.75 106 PHE A C 1
ATOM 901 O O . PHE A 1 106 ? -2.877 -6.362 10.427 1.00 85.75 106 PHE A O 1
ATOM 908 N N . SER A 1 107 ? -2.425 -8.036 11.874 1.00 88.31 107 SER A N 1
ATOM 909 C CA . SER A 1 107 ? -0.973 -8.051 11.657 1.00 88.31 107 SER A CA 1
ATOM 910 C C . SER A 1 107 ? -0.620 -8.265 10.187 1.00 88.31 107 SER A C 1
ATOM 912 O O . SER A 1 107 ? 0.145 -7.490 9.615 1.00 88.31 107 SER A O 1
ATOM 914 N N . LEU A 1 108 ? -1.255 -9.233 9.516 1.00 88.62 108 LEU A N 1
ATOM 915 C CA . LEU A 1 108 ? -1.051 -9.457 8.080 1.00 88.62 108 LEU A CA 1
ATOM 916 C C . LEU A 1 108 ? -1.410 -8.235 7.225 1.00 88.62 108 LEU A C 1
ATOM 918 O O . LEU A 1 108 ? -0.701 -7.919 6.266 1.00 88.62 108 LEU A O 1
ATOM 922 N N . LYS A 1 109 ? -2.507 -7.536 7.546 1.00 87.69 109 LYS A N 1
ATOM 923 C CA . LYS A 1 109 ? -2.906 -6.317 6.825 1.00 87.69 109 LYS A CA 1
ATOM 924 C C . LYS A 1 109 ? -1.857 -5.215 6.986 1.00 87.69 109 LYS A C 1
ATOM 926 O O . LYS A 1 109 ? -1.522 -4.560 5.999 1.00 87.69 109 LYS A O 1
ATOM 931 N N . GLN A 1 110 ? -1.330 -5.039 8.195 1.00 88.06 110 GLN A N 1
ATOM 932 C CA . GLN A 1 110 ? -0.287 -4.054 8.487 1.00 88.06 110 GLN A CA 1
ATOM 933 C C . GLN A 1 110 ? 1.003 -4.366 7.722 1.00 88.06 110 GLN A C 1
ATOM 935 O O . GLN A 1 110 ? 1.490 -3.522 6.970 1.00 88.06 110 GLN A O 1
ATOM 940 N N . ILE A 1 111 ? 1.485 -5.610 7.803 1.00 90.00 111 ILE A N 1
ATOM 941 C CA . ILE A 1 111 ? 2.680 -6.080 7.083 1.00 90.00 111 ILE A CA 1
ATOM 942 C C . ILE A 1 111 ? 2.521 -5.866 5.574 1.00 90.00 111 ILE A C 1
ATOM 944 O O . ILE A 1 111 ? 3.409 -5.328 4.913 1.00 90.00 111 ILE A O 1
ATOM 948 N N . LYS A 1 112 ? 1.357 -6.218 5.014 1.00 88.75 112 LYS A N 1
ATOM 949 C CA . LYS A 1 112 ? 1.066 -6.021 3.588 1.00 88.75 112 LYS A CA 1
ATOM 950 C C . LYS A 1 112 ? 1.167 -4.552 3.175 1.00 88.75 112 LYS A C 1
ATOM 952 O O . LYS A 1 112 ? 1.647 -4.269 2.077 1.00 88.75 112 LYS A O 1
ATOM 957 N N . ASN A 1 113 ? 0.714 -3.628 4.019 1.00 87.38 113 ASN A N 1
ATOM 958 C CA . ASN A 1 113 ? 0.814 -2.195 3.748 1.00 87.38 113 ASN A CA 1
ATOM 959 C C . ASN A 1 113 ? 2.271 -1.713 3.787 1.00 87.38 113 ASN A C 1
ATOM 961 O O . ASN A 1 113 ? 2.681 -1.016 2.861 1.00 87.38 113 ASN A O 1
ATOM 965 N N . ILE A 1 114 ? 3.056 -2.146 4.781 1.00 87.25 114 ILE A N 1
ATOM 966 C CA . ILE A 1 114 ? 4.491 -1.827 4.905 1.00 87.25 114 ILE A CA 1
ATOM 967 C C . ILE A 1 114 ? 5.275 -2.313 3.677 1.00 87.25 114 ILE A C 1
ATOM 969 O O . ILE A 1 114 ? 6.100 -1.587 3.127 1.00 87.25 114 ILE A O 1
ATOM 973 N N . ILE A 1 115 ? 4.997 -3.529 3.199 1.00 87.00 115 ILE A N 1
ATOM 974 C CA . ILE A 1 115 ? 5.655 -4.064 2.000 1.00 87.00 115 ILE A CA 1
ATOM 975 C C . ILE A 1 115 ? 5.242 -3.259 0.763 1.00 87.00 115 ILE A C 1
ATOM 977 O O . ILE A 1 115 ? 6.100 -2.815 0.004 1.00 87.00 115 ILE A O 1
ATOM 981 N N . LYS A 1 116 ? 3.937 -3.023 0.563 1.00 84.06 116 LYS A N 1
ATOM 982 C CA . LYS A 1 116 ? 3.418 -2.323 -0.624 1.00 84.06 116 LYS A CA 1
ATOM 983 C C . LYS A 1 116 ? 4.007 -0.930 -0.813 1.00 84.06 116 LYS A C 1
ATOM 985 O O . LYS A 1 116 ? 4.303 -0.570 -1.950 1.00 84.06 116 LYS A O 1
ATOM 990 N N . THR A 1 117 ? 4.154 -0.145 0.252 1.00 79.25 117 THR A N 1
ATOM 991 C CA . THR A 1 117 ? 4.727 1.206 0.153 1.00 79.25 117 THR A CA 1
ATOM 992 C C . THR A 1 117 ? 6.164 1.150 -0.365 1.00 79.25 117 THR A C 1
ATOM 994 O O . THR A 1 117 ? 6.513 1.885 -1.288 1.00 79.25 117 THR A O 1
ATOM 997 N N . LYS A 1 118 ? 6.973 0.203 0.124 1.00 75.12 118 LYS A N 1
ATOM 998 C CA . LYS A 1 118 ? 8.352 0.008 -0.343 1.00 75.12 118 LYS A CA 1
ATOM 999 C C . LYS A 1 118 ? 8.428 -0.575 -1.755 1.00 75.12 118 LYS A C 1
ATOM 1001 O O . LYS A 1 118 ? 9.212 -0.088 -2.569 1.00 75.12 118 LYS A O 1
ATOM 1006 N N . THR A 1 119 ? 7.588 -1.557 -2.089 1.00 69.38 119 THR A N 1
ATOM 1007 C CA . THR A 1 119 ? 7.556 -2.142 -3.439 1.00 69.38 119 THR A CA 1
ATOM 1008 C C . THR A 1 119 ? 7.078 -1.138 -4.485 1.00 69.38 119 THR A C 1
ATOM 1010 O O . THR A 1 119 ? 7.620 -1.117 -5.582 1.00 69.38 119 THR A O 1
ATOM 1013 N N . ASN A 1 120 ? 6.099 -0.281 -4.181 1.00 61.06 120 ASN A N 1
ATOM 1014 C CA . ASN A 1 120 ? 5.632 0.740 -5.125 1.00 61.06 120 ASN A CA 1
ATOM 1015 C C . ASN A 1 120 ? 6.719 1.781 -5.428 1.00 61.06 120 ASN A C 1
ATOM 1017 O O . ASN A 1 120 ? 6.889 2.150 -6.588 1.00 61.06 120 ASN A O 1
ATOM 1021 N N . ASN A 1 121 ? 7.511 2.172 -4.426 1.00 59.59 121 ASN A N 1
ATOM 1022 C CA . ASN A 1 121 ? 8.664 3.056 -4.624 1.00 59.59 121 ASN A CA 1
ATOM 1023 C C . ASN A 1 121 ? 9.751 2.413 -5.507 1.00 59.59 121 ASN A C 1
ATOM 1025 O O . ASN A 1 121 ? 10.431 3.111 -6.257 1.00 59.59 121 ASN A O 1
ATOM 1029 N N . GLN A 1 122 ? 9.899 1.083 -5.463 1.00 56.62 122 GLN A N 1
ATOM 1030 C CA . GLN A 1 122 ? 10.801 0.341 -6.353 1.00 56.62 122 GLN A CA 1
ATOM 1031 C C . GLN A 1 122 ? 10.204 0.124 -7.754 1.00 56.62 122 GLN A C 1
ATOM 1033 O O . GLN A 1 122 ? 10.900 0.294 -8.750 1.00 56.62 122 GLN A O 1
ATOM 1038 N N . LYS A 1 123 ? 8.907 -0.185 -7.861 1.00 50.16 123 LYS A N 1
ATOM 1039 C CA . LYS A 1 123 ? 8.207 -0.376 -9.141 1.00 50.16 123 LYS A CA 1
ATOM 1040 C C . LYS A 1 123 ? 8.117 0.898 -9.969 1.00 50.16 123 LYS A C 1
ATOM 1042 O O . LYS A 1 123 ? 8.263 0.810 -11.180 1.00 50.16 123 LYS A O 1
ATOM 1047 N N . GLN A 1 124 ? 7.981 2.075 -9.355 1.00 51.00 124 GLN A N 1
ATOM 1048 C CA . GLN A 1 124 ? 8.102 3.344 -10.088 1.00 51.00 124 GLN A CA 1
ATOM 1049 C C . GLN A 1 124 ? 9.460 3.499 -10.798 1.00 51.00 124 GLN A C 1
ATOM 1051 O O . GLN A 1 124 ? 9.550 4.244 -11.766 1.00 51.00 124 GLN A O 1
ATOM 1056 N N . ARG A 1 125 ? 10.506 2.780 -10.363 1.00 49.59 125 ARG A N 1
ATOM 1057 C CA . ARG A 1 125 ? 11.831 2.795 -11.003 1.00 49.59 125 ARG A CA 1
ATOM 1058 C C . ARG A 1 125 ? 12.024 1.714 -12.077 1.00 49.59 125 ARG A C 1
ATOM 1060 O O . ARG A 1 125 ? 12.942 1.852 -12.876 1.00 49.59 125 ARG A O 1
ATOM 1067 N N . ILE A 1 126 ? 11.213 0.649 -12.094 1.00 49.81 126 ILE A N 1
ATOM 1068 C CA . ILE A 1 126 ? 11.461 -0.566 -12.906 1.00 49.81 126 ILE A CA 1
ATOM 1069 C C . ILE A 1 126 ? 10.315 -0.865 -13.894 1.00 49.81 126 ILE A C 1
ATOM 1071 O O . ILE A 1 126 ? 10.555 -1.398 -14.974 1.00 49.81 126 ILE A O 1
ATOM 1075 N N . ASP A 1 127 ? 9.077 -0.492 -13.561 1.00 44.47 127 ASP A N 1
ATOM 1076 C CA . ASP A 1 127 ? 7.846 -0.929 -14.235 1.00 44.47 127 ASP A CA 1
ATOM 1077 C C . ASP A 1 127 ? 7.131 0.200 -15.005 1.00 44.47 127 ASP A C 1
ATOM 1079 O O . ASP A 1 127 ? 5.904 0.193 -15.160 1.00 44.47 127 ASP A O 1
ATOM 1083 N N . GLU A 1 128 ? 7.866 1.139 -15.606 1.00 50.84 128 GLU A N 1
ATOM 1084 C CA . GLU A 1 128 ? 7.351 1.733 -16.845 1.00 50.84 128 GLU A CA 1
ATOM 1085 C C . GLU A 1 128 ? 7.354 0.627 -17.898 1.00 50.84 128 GLU A C 1
ATOM 1087 O O . GLU A 1 128 ? 8.337 0.476 -18.617 1.00 50.84 128 GLU A O 1
ATOM 1092 N N . ARG A 1 129 ? 6.288 -0.203 -17.895 1.00 50.50 129 ARG A N 1
ATOM 1093 C CA . ARG A 1 129 ? 6.033 -1.366 -18.768 1.00 50.50 129 ARG A CA 1
ATOM 1094 C C . ARG A 1 129 ? 7.088 -1.445 -19.855 1.00 50.50 129 ARG A C 1
ATOM 1096 O O . ARG A 1 129 ? 6.975 -0.673 -20.806 1.00 50.50 129 ARG A O 1
ATOM 1103 N N . ASN A 1 130 ? 8.091 -2.315 -19.723 1.00 52.69 130 ASN A N 1
ATOM 1104 C CA . ASN A 1 130 ? 9.120 -2.475 -20.747 1.00 52.69 130 ASN A CA 1
ATOM 1105 C C . ASN A 1 130 ? 8.425 -2.686 -22.095 1.00 52.69 130 ASN A C 1
ATOM 1107 O O . ASN A 1 130 ? 7.954 -3.781 -22.402 1.00 52.69 130 ASN A O 1
ATOM 1111 N N . HIS A 1 131 ? 8.298 -1.627 -22.899 1.00 67.38 131 HIS A N 1
ATOM 1112 C CA . HIS A 1 131 ? 7.702 -1.696 -24.223 1.00 67.38 131 HIS A CA 1
ATOM 1113 C C . HIS A 1 131 ? 8.783 -2.261 -25.136 1.00 67.38 131 HIS A C 1
ATOM 1115 O O . HIS A 1 131 ? 9.260 -1.577 -26.032 1.00 67.38 131 HIS A O 1
ATOM 1121 N N . TYR A 1 132 ? 9.203 -3.499 -24.885 1.00 74.06 132 TYR A N 1
ATOM 1122 C CA . TYR A 1 132 ? 10.328 -4.150 -25.550 1.00 74.06 132 TYR A CA 1
ATOM 1123 C C . TYR A 1 132 ? 10.205 -4.095 -27.076 1.00 74.06 132 TYR A C 1
ATOM 1125 O O . TYR A 1 132 ? 11.193 -3.901 -27.764 1.00 74.06 132 TYR A O 1
ATOM 1133 N N . LEU A 1 133 ? 8.975 -4.121 -27.597 1.00 75.69 133 LEU A N 1
ATOM 1134 C CA . LEU A 1 133 ? 8.687 -3.901 -29.015 1.00 75.69 133 LEU A CA 1
ATOM 1135 C C . LEU A 1 133 ? 9.039 -2.492 -29.516 1.00 75.69 133 LEU A C 1
ATOM 1137 O O . LEU A 1 133 ? 9.530 -2.346 -30.628 1.00 75.69 133 LEU A O 1
ATOM 1141 N N . LYS A 1 134 ? 8.797 -1.449 -28.714 1.00 79.44 134 LYS A N 1
ATOM 1142 C CA . LYS A 1 134 ? 9.256 -0.088 -29.029 1.00 79.44 134 LYS A CA 1
ATOM 1143 C C . LYS A 1 134 ? 10.781 -0.002 -28.952 1.00 79.44 134 LYS A C 1
ATOM 1145 O O . LYS A 1 134 ? 11.372 0.614 -29.825 1.00 79.44 134 LYS A O 1
ATOM 1150 N N . LEU A 1 135 ? 11.405 -0.638 -27.956 1.00 85.38 135 LEU A N 1
ATOM 1151 C CA . LEU A 1 135 ? 12.870 -0.667 -27.827 1.00 85.38 135 LEU A CA 1
ATOM 1152 C C . LEU A 1 135 ? 13.523 -1.350 -29.041 1.00 85.38 135 LEU A C 1
ATOM 1154 O O . LEU A 1 135 ? 14.496 -0.842 -29.591 1.00 85.38 135 LEU A O 1
ATOM 1158 N N . GLU A 1 136 ? 12.939 -2.455 -29.505 1.00 86.19 136 GLU A N 1
ATOM 1159 C CA . GLU A 1 136 ? 13.356 -3.173 -30.711 1.00 86.19 136 GLU A CA 1
ATOM 1160 C C . GLU A 1 136 ? 13.199 -2.306 -31.974 1.00 86.19 136 GLU A C 1
ATOM 1162 O O . GLU A 1 136 ? 14.116 -2.225 -32.794 1.00 86.19 136 GLU A O 1
ATOM 1167 N N . ASP A 1 137 ? 12.076 -1.587 -32.107 1.00 87.56 137 ASP A N 1
ATOM 1168 C CA . ASP A 1 137 ? 11.857 -0.628 -33.196 1.00 87.56 137 ASP A CA 1
ATOM 1169 C C . ASP A 1 137 ? 12.878 0.529 -33.164 1.00 87.56 137 ASP A C 1
ATOM 1171 O O . ASP A 1 137 ? 13.374 0.938 -34.219 1.00 87.56 137 ASP A O 1
ATOM 1175 N N . TYR A 1 138 ? 13.226 1.049 -31.981 1.00 90.94 138 TYR A N 1
ATOM 1176 C CA . TYR A 1 138 ? 14.234 2.104 -31.819 1.00 90.94 138 TYR A CA 1
ATOM 1177 C C . TYR A 1 138 ? 15.611 1.624 -32.279 1.00 90.94 138 TYR A C 1
ATOM 1179 O O . TYR A 1 138 ? 16.221 2.252 -33.148 1.00 90.94 138 TYR A O 1
ATOM 1187 N N . LEU A 1 139 ? 16.067 0.474 -31.774 1.00 92.75 139 LEU A N 1
ATOM 1188 C CA . LEU A 1 139 ? 17.360 -0.105 -32.146 1.00 92.75 139 LEU A CA 1
ATOM 1189 C C . LEU A 1 139 ? 17.432 -0.402 -33.650 1.00 92.75 139 LEU A C 1
ATOM 1191 O O . LEU A 1 139 ? 18.405 -0.062 -34.324 1.00 92.75 139 LEU A O 1
ATOM 1195 N N . LYS A 1 140 ? 16.362 -0.963 -34.221 1.00 91.50 140 LYS A N 1
ATOM 1196 C CA . LYS A 1 140 ? 16.282 -1.207 -35.664 1.00 91.50 140 LYS A CA 1
ATOM 1197 C C . LYS A 1 140 ? 16.343 0.086 -36.472 1.00 91.50 140 LYS A C 1
ATOM 1199 O O . LYS A 1 140 ? 17.015 0.131 -37.501 1.00 91.50 140 LYS A O 1
ATOM 1204 N N . THR A 1 141 ? 15.675 1.143 -36.012 1.00 92.44 141 THR A N 1
ATOM 1205 C CA . THR A 1 141 ? 15.735 2.468 -36.650 1.00 92.44 141 THR A CA 1
ATOM 1206 C C . THR A 1 141 ? 17.161 3.009 -36.663 1.00 92.44 141 THR A C 1
ATOM 1208 O O . THR A 1 141 ? 17.607 3.525 -37.688 1.00 92.44 141 THR A O 1
ATOM 1211 N N . TRP A 1 142 ? 17.889 2.846 -35.557 1.00 94.31 142 TRP A N 1
ATOM 1212 C CA . TRP A 1 142 ? 19.287 3.250 -35.443 1.00 94.31 142 TRP A CA 1
ATOM 1213 C C . TRP A 1 142 ? 20.183 2.538 -36.464 1.00 94.31 142 TRP A C 1
ATOM 1215 O O . TRP A 1 142 ? 20.887 3.199 -37.228 1.00 94.31 142 TRP A O 1
ATOM 1225 N N . HIS A 1 143 ? 20.084 1.207 -36.571 1.00 93.94 143 HIS A N 1
ATOM 1226 C CA . HIS A 1 143 ? 20.841 0.436 -37.565 1.00 93.94 143 HIS A CA 1
ATOM 1227 C C . HIS A 1 143 ? 20.528 0.864 -39.002 1.00 93.94 143 HIS A C 1
ATOM 1229 O O . HIS A 1 143 ? 21.441 1.050 -39.804 1.00 93.94 143 HIS A O 1
ATOM 1235 N N . LEU A 1 144 ? 19.248 1.071 -39.327 1.00 93.44 144 LEU A N 1
ATOM 1236 C CA . LEU A 1 144 ? 18.842 1.494 -40.668 1.00 93.44 144 LEU A CA 1
ATOM 1237 C C . LEU A 1 144 ? 19.340 2.907 -41.011 1.00 93.44 144 LEU A C 1
ATOM 1239 O O . LEU A 1 144 ? 19.716 3.162 -42.151 1.00 93.44 144 LEU A O 1
ATOM 1243 N N . LYS A 1 145 ? 19.386 3.822 -40.036 1.00 90.50 145 LYS A N 1
ATOM 1244 C CA . LYS A 1 145 ? 19.995 5.144 -40.230 1.00 90.50 145 LYS A CA 1
ATOM 1245 C C . LYS A 1 145 ? 21.504 5.051 -40.439 1.00 90.50 145 LYS A C 1
ATOM 1247 O O . LYS A 1 145 ? 22.014 5.731 -41.320 1.00 90.50 145 LYS A O 1
ATOM 1252 N N . LYS A 1 146 ? 22.197 4.187 -39.690 1.00 91.31 146 LYS A N 1
ATOM 1253 C CA . LYS A 1 146 ? 23.641 3.946 -39.857 1.00 91.31 146 LYS A CA 1
ATOM 1254 C C . LYS A 1 146 ? 23.985 3.364 -41.234 1.00 91.31 146 LYS A C 1
ATOM 1256 O O . LYS A 1 146 ? 25.053 3.633 -41.761 1.00 91.31 146 LYS A O 1
ATOM 1261 N N . GLN A 1 147 ? 23.066 2.602 -41.825 1.00 92.06 147 GLN A N 1
ATOM 1262 C CA . GLN A 1 147 ? 23.179 2.041 -43.176 1.00 92.06 147 GLN A CA 1
ATOM 1263 C C . GLN A 1 147 ? 22.750 3.020 -44.293 1.00 92.06 147 GLN A C 1
ATOM 1265 O O . GLN A 1 147 ? 22.584 2.596 -45.431 1.00 92.06 147 GLN A O 1
ATOM 1270 N N . ASN A 1 148 ? 22.548 4.309 -43.986 1.00 90.00 148 ASN A N 1
ATOM 1271 C CA . ASN A 1 148 ? 22.198 5.370 -44.943 1.00 90.00 148 ASN A CA 1
ATOM 1272 C C . ASN A 1 148 ? 20.903 5.142 -45.755 1.00 90.00 148 ASN A C 1
ATOM 1274 O O . ASN A 1 148 ? 20.744 5.702 -46.837 1.00 90.00 148 ASN A O 1
ATOM 1278 N N . TYR A 1 149 ? 19.936 4.377 -45.231 1.00 90.69 149 TYR A N 1
ATOM 1279 C CA . TYR A 1 149 ? 18.633 4.222 -45.891 1.00 90.69 149 TYR A CA 1
ATOM 1280 C C . TYR A 1 149 ? 17.837 5.534 -45.921 1.00 90.69 149 TYR A C 1
ATOM 1282 O O . TYR A 1 149 ? 17.832 6.318 -44.964 1.00 90.69 149 TYR A O 1
ATOM 1290 N N . THR A 1 150 ? 17.066 5.732 -46.991 1.00 89.44 150 THR A N 1
ATOM 1291 C CA . THR A 1 150 ? 16.149 6.872 -47.114 1.00 89.44 150 THR A CA 1
ATOM 1292 C C . THR A 1 150 ? 14.992 6.770 -46.112 1.00 89.44 150 THR A C 1
ATOM 1294 O O . THR A 1 150 ? 14.610 5.686 -45.661 1.00 89.44 150 THR A O 1
ATOM 1297 N N . LEU A 1 151 ? 14.351 7.899 -45.778 1.00 86.62 151 LEU A N 1
ATOM 1298 C CA . LEU A 1 151 ? 13.216 7.928 -44.836 1.00 86.62 151 LEU A CA 1
ATOM 1299 C C . LEU A 1 151 ? 12.076 6.977 -45.247 1.00 86.62 151 LEU A C 1
ATOM 1301 O O . LEU A 1 151 ? 11.460 6.323 -44.399 1.00 86.62 151 LEU A O 1
ATOM 1305 N N . ARG A 1 152 ? 11.814 6.871 -46.556 1.00 84.12 152 ARG A N 1
ATOM 1306 C CA . ARG A 1 152 ? 10.771 6.000 -47.117 1.00 84.12 152 ARG A CA 1
ATOM 1307 C C . ARG A 1 152 ? 11.128 4.521 -46.951 1.00 84.12 152 ARG A C 1
ATOM 1309 O O . ARG A 1 152 ? 10.266 3.725 -46.574 1.00 84.12 152 ARG A O 1
ATOM 1316 N N . GLU A 1 153 ? 12.385 4.148 -47.173 1.00 87.75 153 GLU A N 1
ATOM 1317 C CA . GLU A 1 153 ? 12.865 2.773 -46.991 1.00 87.75 153 GLU A CA 1
ATOM 1318 C C . GLU A 1 153 ? 12.875 2.357 -45.524 1.00 87.75 153 GLU A C 1
ATOM 1320 O O . GLU A 1 153 ? 12.400 1.266 -45.196 1.00 87.75 153 GLU A O 1
ATOM 1325 N N . ILE A 1 154 ? 13.329 3.245 -44.632 1.00 87.62 154 ILE A N 1
ATOM 1326 C CA . ILE A 1 154 ? 13.295 3.020 -43.182 1.00 87.62 154 ILE A CA 1
ATOM 1327 C C . ILE A 1 154 ? 11.859 2.716 -42.744 1.00 87.62 154 ILE A C 1
ATOM 1329 O O . ILE A 1 154 ? 11.606 1.692 -42.105 1.00 87.62 154 ILE A O 1
ATOM 1333 N N . ARG A 1 155 ? 10.891 3.543 -43.164 1.00 86.75 155 ARG A N 1
ATOM 1334 C CA . ARG A 1 155 ? 9.466 3.312 -42.885 1.00 86.75 155 ARG A CA 1
ATOM 1335 C C . ARG A 1 155 ? 8.993 1.955 -43.397 1.00 86.75 155 ARG A C 1
ATOM 1337 O O . ARG A 1 155 ? 8.312 1.242 -42.657 1.00 86.75 155 ARG A O 1
ATOM 1344 N N . ARG A 1 156 ? 9.310 1.598 -44.648 1.00 86.31 156 ARG A N 1
ATOM 1345 C CA . ARG A 1 156 ? 8.896 0.316 -45.248 1.00 86.31 156 ARG A CA 1
ATOM 1346 C C . ARG A 1 156 ? 9.432 -0.862 -44.435 1.00 86.31 156 ARG A C 1
ATOM 1348 O O . ARG A 1 156 ? 8.654 -1.742 -44.070 1.00 86.31 156 ARG A O 1
ATOM 1355 N N . LYS A 1 157 ? 10.718 -0.842 -44.074 1.00 89.12 157 LYS A N 1
ATOM 1356 C CA . LYS A 1 157 ? 11.368 -1.909 -43.297 1.00 89.12 157 LYS A CA 1
ATOM 1357 C C . LYS A 1 157 ? 10.827 -2.025 -41.870 1.00 89.12 157 LYS A C 1
ATOM 1359 O O . LYS A 1 157 ? 10.581 -3.142 -41.413 1.00 89.12 157 LYS A O 1
ATOM 1364 N N . LEU A 1 158 ? 10.585 -0.907 -41.181 1.00 87.50 158 LEU A N 1
ATOM 1365 C CA . LEU A 1 158 ? 9.974 -0.908 -39.843 1.00 87.50 158 LEU A CA 1
ATOM 1366 C C . LEU A 1 158 ? 8.518 -1.398 -39.887 1.00 87.50 158 LEU A C 1
ATOM 1368 O O . LEU A 1 158 ? 8.105 -2.221 -39.073 1.00 87.50 158 LEU A O 1
ATOM 1372 N N . SER A 1 159 ? 7.749 -0.976 -40.894 1.00 85.25 159 SER A N 1
ATOM 1373 C CA . SER A 1 159 ? 6.363 -1.428 -41.079 1.00 85.25 159 SER A CA 1
ATOM 1374 C C . SER A 1 159 ? 6.287 -2.928 -41.385 1.00 85.25 159 SER A C 1
ATOM 1376 O O . SER A 1 159 ? 5.446 -3.631 -40.825 1.00 85.25 159 SER A O 1
ATOM 1378 N N . ALA A 1 160 ? 7.179 -3.440 -42.239 1.00 85.06 160 ALA A N 1
ATOM 1379 C CA . ALA A 1 160 ? 7.279 -4.868 -42.541 1.00 85.06 160 ALA A CA 1
ATOM 1380 C C . ALA A 1 160 ? 7.656 -5.684 -41.296 1.00 85.06 160 ALA A C 1
ATOM 1382 O O . ALA A 1 160 ? 7.023 -6.697 -41.001 1.00 85.06 160 ALA A O 1
ATOM 1383 N N . HIS A 1 161 ? 8.627 -5.201 -40.520 1.00 84.06 161 HIS A N 1
ATOM 1384 C CA . HIS A 1 161 ? 9.022 -5.818 -39.257 1.00 84.06 161 HIS A CA 1
ATOM 1385 C C . HIS A 1 161 ? 7.850 -5.946 -38.279 1.00 84.06 161 HIS A C 1
ATOM 1387 O O . HIS A 1 161 ? 7.584 -7.022 -37.742 1.00 84.06 161 HIS A O 1
ATOM 1393 N N . ARG A 1 162 ? 7.088 -4.864 -38.119 1.00 79.38 162 ARG A N 1
ATOM 1394 C CA . ARG A 1 162 ? 5.920 -4.826 -37.242 1.00 79.38 162 ARG A CA 1
ATOM 1395 C C . ARG A 1 162 ? 4.824 -5.797 -37.685 1.00 79.38 162 ARG A C 1
ATOM 1397 O O . ARG A 1 162 ? 4.247 -6.482 -36.844 1.00 79.38 162 ARG A O 1
ATOM 1404 N N . LYS A 1 163 ? 4.582 -5.930 -38.997 1.00 80.25 163 LYS A N 1
ATOM 1405 C CA . LYS A 1 163 ? 3.657 -6.938 -39.551 1.00 80.25 163 LYS A CA 1
ATOM 1406 C C . LYS A 1 163 ? 4.095 -8.369 -39.213 1.00 80.25 163 LYS A C 1
ATOM 1408 O O . LYS A 1 163 ? 3.255 -9.175 -38.818 1.00 80.25 163 LYS A O 1
ATOM 1413 N N . LEU A 1 164 ? 5.392 -8.678 -39.312 1.00 82.50 164 LEU A N 1
ATOM 1414 C CA . LEU A 1 164 ? 5.930 -9.996 -38.942 1.00 82.50 164 LEU A CA 1
ATOM 1415 C C . LEU A 1 164 ? 5.722 -10.300 -37.453 1.00 82.50 164 LEU A C 1
ATOM 1417 O O . LEU A 1 164 ? 5.277 -11.394 -37.110 1.00 82.50 164 LEU A O 1
ATOM 1421 N N . ILE A 1 165 ? 5.986 -9.328 -36.576 1.00 75.75 165 ILE A N 1
ATOM 1422 C CA . ILE A 1 165 ? 5.769 -9.464 -35.128 1.00 75.75 165 ILE A CA 1
ATOM 1423 C C . ILE A 1 165 ? 4.293 -9.739 -34.818 1.00 75.75 165 ILE A C 1
ATOM 1425 O O . ILE A 1 165 ? 3.986 -10.672 -34.073 1.00 75.75 165 ILE A O 1
ATOM 1429 N N . LEU A 1 166 ? 3.377 -8.969 -35.414 1.00 74.00 166 LEU A N 1
ATOM 1430 C CA . LEU A 1 166 ? 1.934 -9.147 -35.225 1.00 74.00 166 LEU A CA 1
ATOM 1431 C C . LEU A 1 166 ? 1.454 -10.518 -35.720 1.00 74.00 166 LEU A C 1
ATOM 1433 O O . LEU A 1 166 ? 0.632 -11.152 -35.055 1.00 74.00 166 LEU A O 1
ATOM 1437 N N . LYS A 1 167 ? 1.994 -11.003 -36.848 1.00 77.62 167 LYS A N 1
ATOM 1438 C CA . LYS A 1 167 ? 1.694 -12.342 -37.378 1.00 77.62 167 LYS A CA 1
ATOM 1439 C C . LYS A 1 167 ? 2.178 -13.442 -36.428 1.00 77.62 167 LYS A C 1
ATOM 1441 O O . LYS A 1 167 ? 1.408 -14.346 -36.126 1.00 77.62 167 LYS A O 1
ATOM 1446 N N . LYS A 1 168 ? 3.409 -13.339 -35.910 1.00 76.19 168 LYS A N 1
ATOM 1447 C CA . LYS A 1 168 ? 3.995 -14.329 -34.985 1.00 76.19 168 LYS A CA 1
ATOM 1448 C C . LYS A 1 168 ? 3.270 -14.404 -33.637 1.00 76.19 168 LYS A C 1
ATOM 1450 O O . LYS A 1 168 ? 3.220 -15.467 -33.034 1.00 76.19 168 LYS A O 1
ATOM 1455 N N . ARG A 1 169 ? 2.735 -13.284 -33.138 1.00 68.25 169 ARG A N 1
ATOM 1456 C CA . ARG A 1 169 ? 2.192 -13.190 -31.767 1.00 68.25 169 ARG A CA 1
ATOM 1457 C C . ARG A 1 169 ? 0.669 -13.247 -31.669 1.00 68.25 169 ARG A C 1
ATOM 1459 O O . ARG A 1 169 ? 0.134 -13.383 -30.567 1.00 68.25 169 ARG A O 1
ATOM 1466 N N . GLY A 1 170 ? -0.044 -13.166 -32.792 1.00 66.19 170 GLY A N 1
ATOM 1467 C CA . GLY A 1 170 ? -1.499 -13.331 -32.833 1.00 66.19 170 GLY A CA 1
ATOM 1468 C C . GLY A 1 170 ? -2.236 -12.404 -31.852 1.00 66.19 170 GLY A C 1
ATOM 1469 O O . GLY A 1 170 ? -1.944 -11.209 -31.783 1.00 66.19 170 GLY A O 1
ATOM 1470 N N . ARG A 1 171 ? -3.183 -12.963 -31.078 1.00 57.59 171 ARG A N 1
ATOM 1471 C CA . ARG A 1 171 ? -4.001 -12.246 -30.072 1.00 57.59 171 ARG A CA 1
ATOM 1472 C C . ARG A 1 171 ? -3.249 -11.876 -28.777 1.00 57.59 171 ARG A C 1
ATOM 1474 O O . ARG A 1 171 ? -3.803 -11.154 -27.961 1.00 57.59 171 ARG A O 1
ATOM 1481 N N . ARG A 1 172 ? -2.006 -12.345 -28.573 1.00 53.69 172 ARG A N 1
ATOM 1482 C CA . ARG A 1 172 ? -1.190 -12.059 -27.366 1.00 53.69 172 ARG A CA 1
ATOM 1483 C C . ARG A 1 172 ? -0.394 -10.753 -27.458 1.00 53.69 172 ARG A C 1
ATOM 1485 O O . ARG A 1 172 ? 0.294 -10.367 -26.516 1.00 53.69 172 ARG A O 1
ATOM 1492 N N . SER A 1 173 ? -0.452 -10.075 -28.598 1.00 53.38 173 SER A N 1
ATOM 1493 C CA . SER A 1 173 ? 0.168 -8.765 -28.767 1.00 53.38 173 SER A CA 1
ATOM 1494 C C . SER A 1 173 ? -0.665 -7.733 -28.008 1.00 53.38 173 SER A C 1
ATOM 1496 O O . SER A 1 173 ? -1.812 -7.504 -28.372 1.00 53.38 173 SER A O 1
ATOM 1498 N N . ALA A 1 174 ? -0.095 -7.052 -27.012 1.00 48.00 174 ALA A N 1
ATOM 1499 C CA . ALA A 1 174 ? -0.7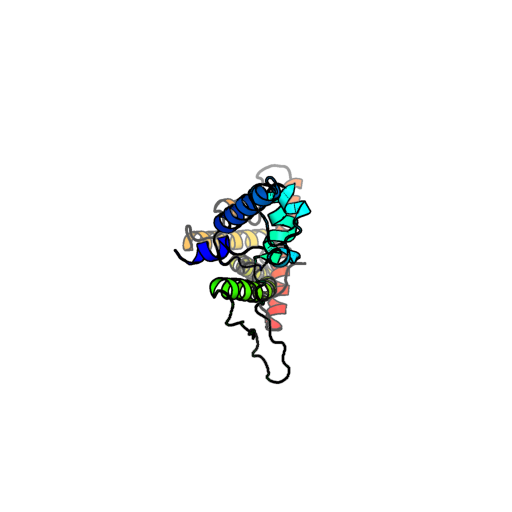02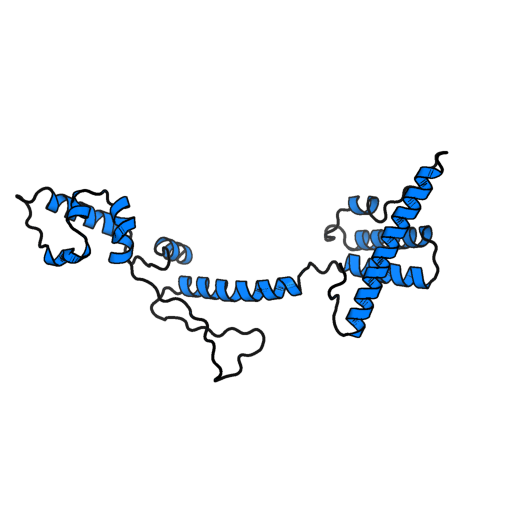 -5.879 -26.362 1.00 48.00 174 ALA A CA 1
ATOM 1500 C C . ALA A 1 174 ? -0.786 -4.647 -27.301 1.00 48.00 174 ALA A C 1
ATOM 1502 O O . ALA A 1 174 ? -0.687 -3.503 -26.864 1.00 48.00 174 ALA A O 1
ATOM 1503 N N . MET A 1 175 ? -0.891 -4.879 -28.610 1.00 51.22 175 MET A N 1
ATOM 1504 C CA . MET A 1 175 ? -0.973 -3.869 -29.652 1.00 51.22 175 MET A CA 1
ATOM 1505 C C . MET A 1 175 ? -2.221 -4.123 -30.487 1.00 51.22 175 MET A C 1
ATOM 1507 O O . MET A 1 175 ? -2.394 -5.203 -31.050 1.00 51.22 175 MET A O 1
ATOM 1511 N N . ASP A 1 176 ? -3.057 -3.096 -30.587 1.00 50.59 176 ASP A N 1
ATOM 1512 C CA . ASP A 1 176 ? -4.202 -3.057 -31.485 1.00 50.59 176 ASP A CA 1
ATOM 1513 C C . ASP A 1 176 ? -3.736 -3.253 -32.942 1.00 50.59 176 ASP A C 1
ATOM 1515 O O . ASP A 1 176 ? -2.802 -2.594 -33.408 1.00 50.59 176 ASP A O 1
ATOM 1519 N N . ARG A 1 177 ? -4.376 -4.171 -33.674 1.00 48.56 177 ARG A N 1
ATOM 1520 C CA . ARG A 1 177 ? -4.067 -4.455 -35.085 1.00 48.56 177 ARG A CA 1
ATOM 1521 C C . ARG A 1 177 ? -4.255 -3.211 -35.964 1.00 48.56 177 ARG A C 1
ATOM 1523 O O . ARG A 1 177 ? -3.468 -3.013 -36.894 1.00 48.56 177 ARG A O 1
ATOM 1530 N N . THR A 1 178 ? -5.198 -2.332 -35.609 1.00 45.66 178 THR A N 1
ATOM 1531 C CA . THR A 1 178 ? -5.451 -1.051 -36.293 1.00 45.66 178 THR A CA 1
ATOM 1532 C C . THR A 1 178 ? -4.353 -0.005 -36.031 1.00 45.66 178 THR A C 1
ATOM 1534 O O . THR A 1 178 ? -4.173 0.937 -36.805 1.00 45.66 178 THR A O 1
ATOM 1537 N N . ALA A 1 179 ? -3.517 -0.192 -34.999 1.00 53.97 179 ALA A N 1
ATOM 1538 C CA . ALA A 1 179 ? -2.411 0.715 -34.688 1.00 53.97 179 ALA A CA 1
ATOM 1539 C C . ALA A 1 179 ? -1.263 0.651 -35.710 1.00 53.97 179 ALA A C 1
ATOM 1541 O O . ALA A 1 179 ? -0.430 1.556 -35.748 1.00 53.97 179 ALA A O 1
ATOM 1542 N N . THR A 1 180 ? -1.207 -0.379 -36.561 1.00 55.47 180 THR A N 1
ATOM 1543 C CA . THR A 1 180 ? -0.211 -0.464 -37.647 1.00 55.47 180 THR A CA 1
ATOM 1544 C C . THR A 1 180 ? -0.466 0.586 -38.729 1.00 55.47 180 THR A C 1
ATOM 1546 O O . THR A 1 180 ? 0.483 1.109 -39.301 1.00 55.47 180 THR A O 1
ATOM 1549 N N . GLU A 1 181 ? -1.726 0.967 -38.963 1.00 52.91 181 GLU A N 1
ATOM 1550 C CA . GLU A 1 181 ? -2.081 2.043 -39.902 1.00 52.91 181 GLU A CA 1
ATOM 1551 C C . GLU A 1 181 ? -1.685 3.429 -39.374 1.00 52.91 181 GLU A C 1
ATOM 1553 O O . GLU A 1 181 ? -1.388 4.344 -40.146 1.00 52.91 181 GLU A O 1
ATOM 1558 N N . LYS A 1 182 ? -1.643 3.575 -38.043 1.00 58.72 182 LYS A N 1
ATOM 1559 C CA . LYS A 1 182 ? -1.194 4.785 -37.338 1.00 58.72 182 LYS A CA 1
ATOM 1560 C C . LYS A 1 182 ? 0.326 4.803 -37.093 1.00 58.72 182 LYS A C 1
ATOM 1562 O O . LYS A 1 182 ? 0.866 5.851 -36.746 1.00 58.72 182 LYS A O 1
ATOM 1567 N N . TYR A 1 183 ? 1.028 3.684 -37.292 1.00 67.56 183 TYR A N 1
ATOM 1568 C CA . TYR A 1 183 ? 2.473 3.560 -37.087 1.00 67.56 183 TYR A CA 1
ATOM 1569 C C . TYR A 1 183 ? 3.259 4.227 -38.223 1.00 67.56 183 TYR A C 1
ATOM 1571 O O . TYR A 1 183 ? 3.081 3.894 -39.398 1.00 67.56 183 TYR A O 1
ATOM 1579 N N . LEU A 1 184 ? 4.126 5.183 -37.870 1.00 67.06 184 LEU A N 1
ATOM 1580 C CA . LEU A 1 184 ? 4.905 5.985 -38.823 1.00 67.06 184 LEU A CA 1
ATOM 1581 C C . LEU A 1 184 ? 4.036 6.627 -39.915 1.00 67.06 184 LEU A C 1
ATOM 1583 O O . LEU A 1 184 ? 4.460 6.664 -41.069 1.00 67.06 184 LEU A O 1
ATOM 1587 N N . LYS A 1 185 ? 2.805 7.057 -39.582 1.00 66.19 185 LYS A N 1
ATOM 1588 C CA . LYS A 1 185 ? 1.745 7.450 -40.533 1.00 66.19 185 LYS A CA 1
ATOM 1589 C C . LYS A 1 185 ? 2.283 8.361 -41.645 1.00 66.19 185 LYS A C 1
ATOM 1591 O O . LYS A 1 185 ? 2.613 9.518 -41.411 1.00 66.19 185 LYS A O 1
ATOM 1596 N N . HIS A 1 186 ? 2.329 7.817 -42.854 1.00 64.69 186 HIS A N 1
ATOM 1597 C CA . HIS A 1 186 ? 2.681 8.508 -44.088 1.00 64.69 186 HIS A CA 1
ATOM 1598 C C . HIS A 1 186 ? 1.836 7.879 -45.197 1.00 64.69 186 HIS A C 1
ATOM 1600 O O . HIS A 1 186 ? 1.918 6.670 -45.432 1.00 64.69 186 HIS A O 1
ATOM 1606 N N . ARG A 1 187 ? 0.964 8.677 -45.810 1.00 61.69 187 ARG A N 1
ATOM 1607 C CA . ARG A 1 187 ? 0.177 8.300 -46.982 1.00 61.69 187 ARG A CA 1
ATOM 1608 C C . ARG A 1 187 ? 0.735 9.123 -48.142 1.00 61.69 187 ARG A C 1
ATOM 1610 O O . ARG A 1 187 ? 0.462 10.324 -48.157 1.00 61.69 187 ARG A O 1
ATOM 1617 N N . PRO A 1 188 ? 1.523 8.529 -49.059 1.00 56.88 188 PRO A N 1
ATOM 1618 C CA . PRO A 1 188 ? 1.858 9.229 -50.289 1.00 56.88 188 PRO A CA 1
ATOM 1619 C C . PRO A 1 188 ? 0.527 9.544 -50.972 1.00 56.88 188 PRO A C 1
ATOM 1621 O O . PRO A 1 188 ? -0.277 8.643 -51.207 1.00 56.88 188 PRO A O 1
ATOM 1624 N N . TYR A 1 189 ? 0.228 10.826 -51.136 1.00 54.97 189 TYR A N 1
ATOM 1625 C CA . TYR A 1 189 ? -1.002 11.246 -51.781 1.00 54.97 189 TYR A CA 1
ATOM 1626 C C . TYR A 1 189 ? -0.755 11.203 -53.285 1.00 54.97 189 TYR A C 1
ATOM 1628 O O . TYR A 1 189 ? 0.202 11.808 -53.757 1.00 54.97 189 TYR A O 1
ATOM 1636 N N . GLU A 1 190 ? -1.604 10.505 -54.033 1.00 54.09 190 GLU A N 1
ATOM 1637 C CA . GLU A 1 190 ? -1.571 10.519 -55.504 1.00 54.09 190 GLU A CA 1
ATOM 1638 C C . GLU A 1 190 ? -2.087 11.842 -56.097 1.00 54.09 190 GLU A C 1
ATOM 1640 O O . GLU A 1 190 ? -2.286 11.940 -57.300 1.00 54.09 190 GLU A O 1
ATOM 1645 N N . SER A 1 191 ? -2.299 12.889 -55.292 1.00 50.00 191 SER A N 1
ATOM 1646 C CA . SER A 1 191 ? -2.816 14.158 -55.801 1.00 50.00 191 SER A CA 1
ATOM 1647 C C . SER A 1 191 ? -1.783 15.283 -55.764 1.00 50.00 191 SER A C 1
ATOM 1649 O O . SER A 1 191 ? -1.227 15.575 -54.706 1.00 50.00 191 SER A O 1
ATOM 1651 N N . VAL A 1 192 ? -1.673 15.945 -56.919 1.00 53.12 192 VAL A N 1
ATOM 1652 C CA . VAL A 1 192 ? -1.492 17.370 -57.292 1.00 53.12 192 VAL A CA 1
ATOM 1653 C C . VAL A 1 192 ? -0.945 18.396 -56.269 1.00 53.12 192 VAL A C 1
ATOM 1655 O O . VAL A 1 192 ? -0.250 19.328 -56.668 1.00 53.12 192 VAL A O 1
ATOM 1658 N N . ASP A 1 193 ? -1.175 18.260 -54.964 1.00 58.81 193 ASP A N 1
ATOM 1659 C CA . ASP A 1 193 ? -0.847 19.260 -53.937 1.00 58.81 193 ASP A CA 1
ATOM 1660 C C . ASP A 1 193 ? 0.470 18.937 -53.192 1.00 58.81 193 ASP A C 1
ATOM 1662 O O . ASP A 1 193 ? 0.499 18.293 -52.135 1.00 58.81 193 ASP A O 1
ATOM 1666 N N . LYS A 1 194 ? 1.594 19.397 -53.765 1.00 61.28 194 LYS A N 1
ATOM 1667 C CA . LYS A 1 194 ? 2.978 19.160 -53.291 1.00 61.28 194 LYS A CA 1
ATOM 1668 C C . LYS A 1 194 ? 3.234 19.614 -51.844 1.00 61.28 194 LYS A C 1
ATOM 1670 O O . LYS A 1 194 ? 4.119 19.080 -51.171 1.00 61.28 194 LYS A O 1
ATOM 1675 N N . THR A 1 195 ? 2.466 20.580 -51.338 1.00 62.94 195 THR A N 1
ATOM 1676 C CA . THR A 1 195 ? 2.652 21.158 -49.995 1.00 62.94 195 THR A CA 1
ATOM 1677 C C . THR A 1 195 ? 2.324 20.163 -48.874 1.00 62.94 195 THR A C 1
ATOM 1679 O O . THR A 1 195 ? 3.033 20.093 -47.863 1.00 62.94 195 THR A O 1
ATOM 1682 N N . LYS A 1 196 ? 1.300 19.321 -49.072 1.00 63.25 196 LYS A N 1
ATOM 1683 C CA . LYS A 1 196 ? 0.864 18.311 -48.095 1.00 63.25 196 LYS A CA 1
ATOM 1684 C C . LYS A 1 196 ? 1.830 17.128 -48.001 1.00 63.25 196 LYS A C 1
ATOM 1686 O O . LYS A 1 196 ? 2.034 16.612 -46.899 1.00 63.25 196 LYS A O 1
ATOM 1691 N N . ASP A 1 197 ? 2.461 16.724 -49.106 1.00 66.88 197 ASP A N 1
ATOM 1692 C CA . ASP A 1 197 ? 3.476 15.656 -49.102 1.00 66.88 197 ASP A CA 1
ATOM 1693 C 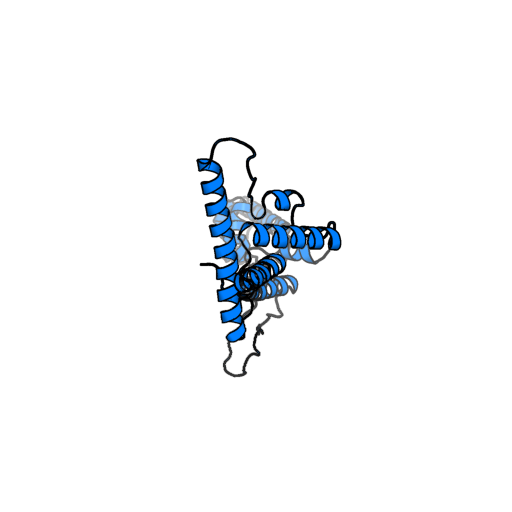C . ASP A 1 197 ? 4.728 16.083 -48.316 1.00 66.88 197 ASP A C 1
ATOM 1695 O O . ASP A 1 197 ? 5.214 15.348 -47.450 1.00 66.88 197 ASP A O 1
ATOM 1699 N N . LEU A 1 198 ? 5.173 17.334 -48.496 1.00 71.81 198 LEU A N 1
ATOM 1700 C CA . LEU A 1 198 ? 6.302 17.900 -47.751 1.00 71.81 198 LEU A CA 1
ATOM 1701 C C . LEU A 1 198 ? 6.061 17.882 -46.228 1.00 71.81 198 LEU A C 1
ATOM 1703 O O . LEU A 1 198 ? 6.951 17.535 -45.447 1.00 71.81 198 LEU A O 1
ATOM 1707 N N . GLY A 1 199 ? 4.840 18.215 -45.793 1.00 74.81 199 GLY A N 1
ATOM 1708 C CA . GLY A 1 199 ? 4.439 18.170 -44.383 1.00 74.81 199 GLY A CA 1
ATOM 1709 C C . GLY A 1 199 ? 4.462 16.756 -43.790 1.00 74.81 199 GLY A C 1
ATOM 1710 O O . GLY A 1 199 ? 4.911 16.556 -42.656 1.00 74.81 199 GLY A O 1
ATOM 1711 N N . GLN A 1 200 ? 4.045 15.748 -44.561 1.00 76.75 200 GLN A N 1
ATOM 1712 C CA . GLN A 1 200 ? 4.090 14.353 -44.121 1.00 76.75 200 GLN A CA 1
ATOM 1713 C C . GLN A 1 200 ? 5.513 13.796 -44.057 1.00 76.75 200 GLN A C 1
ATOM 1715 O O . GLN A 1 200 ? 5.827 13.069 -43.113 1.00 76.75 200 GLN A O 1
ATOM 1720 N N . ILE A 1 201 ? 6.380 14.147 -45.012 1.00 80.06 201 ILE A N 1
ATOM 1721 C CA . ILE A 1 201 ? 7.797 13.755 -44.994 1.00 80.06 201 ILE A CA 1
ATOM 1722 C C . ILE A 1 201 ? 8.486 14.337 -43.756 1.00 80.06 201 ILE A C 1
ATOM 1724 O O . ILE A 1 201 ? 9.132 13.591 -43.021 1.00 80.06 201 ILE A O 1
ATOM 1728 N N . LYS A 1 202 ? 8.259 15.622 -43.447 1.00 83.62 202 LYS A N 1
ATOM 1729 C CA . LYS A 1 202 ? 8.772 16.257 -42.218 1.00 83.62 202 LYS A CA 1
ATOM 1730 C C . LYS A 1 202 ? 8.252 15.571 -40.951 1.00 83.62 202 LYS A C 1
ATOM 1732 O O . LYS A 1 202 ? 8.993 15.399 -39.987 1.00 83.62 202 LYS A O 1
ATOM 1737 N N . SER A 1 203 ? 6.982 15.162 -40.923 1.00 83.50 203 SER A N 1
ATOM 1738 C CA . SER A 1 203 ? 6.418 14.412 -39.789 1.00 83.50 203 SER A CA 1
ATOM 1739 C C . SER A 1 203 ? 7.063 13.030 -39.630 1.00 83.50 203 SER A C 1
ATOM 1741 O O . SER A 1 203 ? 7.417 12.637 -38.515 1.00 83.50 203 SER A O 1
ATOM 1743 N N . LEU A 1 204 ? 7.257 12.306 -40.736 1.00 85.50 204 LEU A N 1
ATOM 1744 C CA . LEU A 1 204 ? 7.924 11.005 -40.749 1.00 85.50 204 LEU A CA 1
ATOM 1745 C C . LEU A 1 204 ? 9.377 11.124 -40.278 1.00 85.50 204 LEU A C 1
ATOM 1747 O O . LEU A 1 204 ? 9.829 10.329 -39.456 1.00 85.50 204 LEU A O 1
ATOM 1751 N N . GLU A 1 205 ? 10.086 12.143 -40.753 1.00 88.25 205 GLU A N 1
ATOM 1752 C CA . GLU A 1 205 ? 11.447 12.454 -40.335 1.00 88.25 205 GLU A CA 1
ATOM 1753 C C . GLU A 1 205 ? 11.535 12.706 -38.828 1.00 88.25 205 GLU A C 1
ATOM 1755 O O . GLU A 1 205 ? 12.353 12.080 -38.155 1.00 88.25 205 GLU A O 1
ATOM 1760 N N . ARG A 1 206 ? 10.647 13.540 -38.266 1.00 87.50 206 ARG A N 1
ATOM 1761 C CA . ARG A 1 206 ? 10.590 13.776 -36.813 1.00 87.50 206 ARG A CA 1
ATOM 1762 C C . ARG A 1 206 ? 10.383 12.479 -36.037 1.00 87.50 206 ARG A C 1
ATOM 1764 O O . ARG A 1 206 ? 11.034 12.274 -35.018 1.00 87.50 206 ARG A O 1
ATOM 1771 N N . GLN A 1 207 ? 9.488 11.606 -36.496 1.00 87.19 207 GLN A N 1
ATOM 1772 C CA . GLN A 1 207 ? 9.227 10.325 -35.832 1.00 87.19 207 GLN A CA 1
ATOM 1773 C C . GLN A 1 207 ? 10.454 9.405 -35.869 1.00 87.19 207 GLN A C 1
ATOM 1775 O O . GLN A 1 207 ? 10.846 8.869 -34.833 1.00 87.19 207 GLN A O 1
ATOM 1780 N N . ILE A 1 208 ? 11.098 9.274 -37.032 1.00 89.69 208 ILE A N 1
ATOM 1781 C CA . ILE A 1 208 ? 12.313 8.467 -37.203 1.00 89.69 208 ILE A CA 1
ATOM 1782 C C . ILE A 1 208 ? 13.467 9.026 -36.360 1.00 89.69 208 ILE A C 1
ATOM 1784 O O . ILE A 1 208 ? 14.177 8.264 -35.706 1.00 89.69 208 ILE A O 1
ATOM 1788 N N . ASN 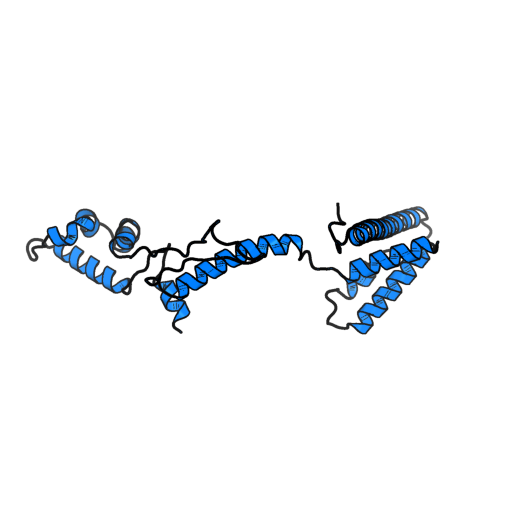A 1 209 ? 13.636 10.349 -36.322 1.00 90.50 209 ASN A N 1
ATOM 1789 C CA . ASN A 1 209 ? 14.682 10.988 -35.528 1.00 90.50 209 ASN A CA 1
ATOM 1790 C C . ASN A 1 209 ? 14.445 10.805 -34.024 1.00 90.50 209 ASN A C 1
ATOM 1792 O O . ASN A 1 209 ? 15.399 10.519 -33.311 1.00 90.50 209 ASN A O 1
ATOM 1796 N N . ARG A 1 210 ? 13.195 10.860 -33.540 1.00 89.56 210 ARG A N 1
ATOM 1797 C CA . ARG A 1 210 ? 12.879 10.513 -32.140 1.00 89.56 210 ARG A CA 1
ATOM 1798 C C . ARG A 1 210 ? 13.225 9.062 -31.817 1.00 89.56 210 ARG A C 1
ATOM 1800 O O . ARG A 1 210 ? 13.818 8.796 -30.780 1.00 89.56 210 ARG A O 1
ATOM 1807 N N . PHE A 1 211 ? 12.879 8.124 -32.702 1.00 91.25 211 PHE A N 1
ATOM 1808 C CA . PHE A 1 211 ? 13.196 6.704 -32.504 1.00 91.25 211 PHE A CA 1
ATOM 1809 C C . PHE A 1 211 ? 14.708 6.484 -32.427 1.00 91.25 211 PHE A C 1
ATOM 1811 O O . PHE A 1 211 ? 15.179 5.763 -31.551 1.00 91.25 211 PHE A O 1
ATOM 1818 N N . ARG A 1 212 ? 15.466 7.161 -33.296 1.00 91.69 212 ARG A N 1
ATOM 1819 C CA . ARG A 1 212 ? 16.929 7.165 -33.255 1.00 91.69 212 ARG A CA 1
ATOM 1820 C C . ARG A 1 212 ? 17.461 7.768 -31.950 1.00 91.69 212 ARG A C 1
ATOM 1822 O O . ARG A 1 212 ? 18.269 7.125 -31.303 1.00 91.69 212 ARG A O 1
ATOM 1829 N N . GLN A 1 213 ? 16.991 8.946 -31.542 1.00 92.50 213 GLN A N 1
ATOM 1830 C CA . GLN A 1 213 ? 17.439 9.608 -30.309 1.00 92.50 213 GLN A CA 1
ATOM 1831 C C . GLN A 1 213 ? 17.169 8.762 -29.061 1.00 92.50 213 GLN A C 1
ATOM 1833 O O . GLN A 1 213 ? 17.993 8.714 -28.151 1.00 92.50 213 GLN A O 1
ATOM 1838 N N . HIS A 1 214 ? 16.023 8.078 -29.007 1.00 91.69 214 HIS A N 1
ATOM 1839 C CA . HIS A 1 214 ? 15.752 7.128 -27.933 1.00 91.69 214 HIS A CA 1
ATOM 1840 C C . HIS A 1 214 ? 16.728 5.951 -27.971 1.00 91.69 214 HIS A C 1
ATOM 1842 O O . HIS A 1 214 ? 17.240 5.583 -26.920 1.00 91.69 214 HIS A O 1
ATOM 1848 N N . ALA A 1 215 ? 17.023 5.395 -29.152 1.00 93.38 215 ALA A N 1
ATOM 1849 C CA . ALA A 1 215 ? 18.036 4.351 -29.287 1.00 93.38 215 ALA A CA 1
ATOM 1850 C C . ALA A 1 215 ? 19.425 4.827 -28.842 1.00 93.38 215 ALA A C 1
ATOM 1852 O O . ALA A 1 215 ? 20.058 4.115 -28.076 1.00 93.38 215 ALA A O 1
ATOM 1853 N N . ASP A 1 216 ? 19.862 6.021 -29.254 1.00 93.75 216 ASP A N 1
ATOM 1854 C CA . ASP A 1 216 ? 21.152 6.606 -28.859 1.00 93.75 216 ASP A CA 1
ATOM 1855 C C . ASP A 1 216 ? 21.266 6.682 -27.326 1.00 93.75 216 ASP A C 1
ATOM 1857 O O . ASP A 1 216 ? 22.196 6.129 -26.743 1.00 93.75 216 ASP A O 1
ATOM 1861 N N . LYS A 1 217 ? 20.253 7.240 -26.648 1.00 91.88 217 LYS A N 1
ATOM 1862 C CA . LYS A 1 217 ? 20.214 7.303 -25.175 1.00 91.88 217 LYS A CA 1
ATOM 1863 C C . LYS A 1 217 ? 20.210 5.925 -24.514 1.00 91.88 217 LYS A C 1
ATOM 1865 O O . LYS A 1 217 ? 20.851 5.731 -23.487 1.00 91.88 217 LYS A O 1
ATOM 1870 N N . ILE A 1 218 ? 19.470 4.963 -25.070 1.00 90.81 218 ILE A N 1
ATOM 1871 C CA . ILE A 1 218 ? 19.437 3.594 -24.536 1.00 90.81 218 ILE A CA 1
ATOM 1872 C C . ILE A 1 218 ? 20.804 2.925 -24.711 1.00 90.81 218 ILE A C 1
ATOM 1874 O O . ILE A 1 218 ? 21.265 2.264 -23.788 1.00 90.81 218 ILE A O 1
ATOM 1878 N N . LEU A 1 219 ? 21.467 3.110 -25.854 1.00 93.25 219 LEU A N 1
ATOM 1879 C CA . LEU A 1 219 ? 22.813 2.591 -26.097 1.00 93.25 219 LEU A CA 1
ATOM 1880 C C . LEU A 1 219 ? 23.820 3.197 -25.109 1.00 93.25 219 LEU A C 1
ATOM 1882 O O . LEU A 1 219 ? 24.587 2.456 -24.502 1.00 93.25 219 LEU A O 1
ATOM 1886 N N . GLU A 1 220 ? 23.757 4.507 -24.860 1.00 92.94 220 GLU A N 1
ATOM 1887 C CA . GLU A 1 220 ? 24.566 5.168 -23.826 1.00 92.94 220 GLU A CA 1
ATOM 1888 C C . GLU A 1 220 ? 24.293 4.620 -22.417 1.00 92.94 220 GLU A C 1
ATOM 1890 O O . GLU A 1 220 ? 25.228 4.436 -21.636 1.00 92.94 220 GLU A O 1
ATOM 1895 N N . ASN A 1 221 ? 23.029 4.343 -22.080 1.00 88.75 221 ASN A N 1
ATOM 1896 C CA . ASN A 1 221 ? 22.664 3.730 -20.801 1.00 88.75 221 ASN A CA 1
ATOM 1897 C C . ASN A 1 221 ? 23.243 2.312 -20.679 1.00 88.75 221 ASN A C 1
ATOM 1899 O O . ASN A 1 221 ? 23.798 1.969 -19.635 1.00 88.75 221 ASN A O 1
ATOM 1903 N N . VAL A 1 222 ? 23.176 1.515 -21.752 1.00 90.06 222 VAL A N 1
ATOM 1904 C CA . VAL A 1 222 ? 23.732 0.153 -21.793 1.00 90.06 222 VAL A CA 1
ATOM 1905 C C . VAL A 1 222 ? 25.245 0.174 -21.600 1.00 90.06 222 VAL A C 1
ATOM 1907 O O . VAL A 1 222 ? 25.754 -0.627 -20.820 1.00 90.06 222 VAL A O 1
ATOM 1910 N N . CYS A 1 223 ? 25.960 1.129 -22.206 1.00 90.50 223 CYS A N 1
ATOM 1911 C CA . CYS A 1 223 ? 27.395 1.325 -21.964 1.00 90.50 223 CYS A CA 1
ATOM 1912 C C . CYS A 1 223 ? 27.723 1.624 -20.488 1.00 90.50 223 CYS A C 1
ATOM 1914 O O . CYS A 1 223 ? 28.835 1.363 -20.043 1.00 90.50 223 CYS A O 1
ATOM 1916 N N . LYS A 1 224 ? 26.758 2.144 -19.719 1.00 89.06 224 LYS A N 1
ATOM 1917 C CA . LYS A 1 224 ? 26.864 2.406 -18.273 1.00 89.06 224 LYS A CA 1
ATOM 1918 C C . LYS A 1 224 ? 26.314 1.258 -17.411 1.00 89.06 224 LYS A C 1
ATOM 1920 O O . LYS A 1 224 ? 26.186 1.418 -16.201 1.00 89.06 224 LYS A O 1
ATOM 1925 N N . GLY A 1 225 ? 25.944 0.124 -18.013 1.00 82.62 225 GLY A N 1
ATOM 1926 C CA . GLY A 1 225 ? 25.372 -1.034 -17.318 1.00 82.62 225 GLY A CA 1
ATOM 1927 C C . GLY A 1 225 ? 23.895 -0.890 -16.926 1.00 82.62 225 GLY A C 1
ATOM 1928 O O . GLY A 1 225 ? 23.401 -1.668 -16.114 1.00 82.62 225 GLY A O 1
ATOM 1929 N N . ILE A 1 226 ? 23.171 0.088 -17.482 1.00 81.75 226 ILE A N 1
ATOM 1930 C CA . ILE A 1 226 ? 21.765 0.370 -17.158 1.00 81.75 226 ILE A CA 1
ATOM 1931 C C . ILE A 1 226 ? 20.887 0.085 -18.387 1.00 81.75 226 ILE A C 1
ATOM 1933 O O . ILE A 1 226 ? 21.116 0.639 -19.457 1.00 81.75 226 ILE A O 1
ATOM 1937 N N . PHE A 1 227 ? 19.827 -0.720 -18.250 1.00 84.50 227 PHE A N 1
ATOM 1938 C CA . PHE A 1 227 ? 18.878 -0.984 -19.342 1.00 84.50 227 PHE A CA 1
ATOM 1939 C C . PHE A 1 227 ? 17.409 -0.940 -18.882 1.00 84.50 227 PHE A C 1
ATOM 1941 O O . PHE A 1 227 ? 17.092 -1.500 -17.834 1.00 84.50 227 PHE A O 1
ATOM 1948 N N . PRO A 1 228 ? 16.485 -0.331 -19.658 1.00 79.12 228 PRO A N 1
ATOM 1949 C CA . PRO A 1 228 ? 16.738 0.627 -20.745 1.00 79.12 228 PRO A CA 1
ATOM 1950 C C . PRO A 1 228 ? 17.182 2.009 -20.218 1.00 79.12 228 PRO A C 1
ATOM 1952 O O . PRO A 1 228 ? 17.578 2.874 -21.000 1.00 79.12 228 PRO A O 1
ATOM 1955 N N . GLY A 1 229 ? 17.110 2.215 -18.896 1.00 78.94 229 GLY A N 1
ATOM 1956 C CA . GLY A 1 229 ? 17.331 3.503 -18.240 1.00 78.94 229 GLY A CA 1
ATOM 1957 C C . GLY A 1 229 ? 16.264 4.541 -18.602 1.00 78.94 229 GLY A C 1
ATOM 1958 O O . GLY A 1 229 ? 15.256 4.228 -19.237 1.00 78.94 229 GLY A O 1
ATOM 1959 N N . LYS A 1 230 ? 16.483 5.797 -18.202 1.00 82.25 230 LYS A N 1
ATOM 1960 C CA . LYS A 1 230 ? 15.640 6.920 -18.633 1.00 82.25 230 LYS A CA 1
ATOM 1961 C C . LYS A 1 230 ? 16.066 7.344 -20.038 1.00 82.25 230 LYS A C 1
ATOM 1963 O O . LYS A 1 230 ? 17.224 7.689 -20.254 1.00 82.25 230 LYS A O 1
ATOM 1968 N N . TYR A 1 231 ? 15.137 7.321 -20.991 1.00 80.44 231 TYR A N 1
ATOM 1969 C CA . TYR A 1 231 ? 15.404 7.695 -22.390 1.00 80.44 231 TYR A CA 1
ATOM 1970 C C . TYR A 1 231 ? 14.366 8.662 -22.977 1.00 80.44 231 TYR A C 1
ATOM 1972 O O . TYR A 1 231 ? 14.546 9.154 -24.096 1.00 80.44 231 TYR A O 1
ATOM 1980 N N . TRP A 1 232 ? 13.302 8.969 -22.231 1.00 70.75 232 TRP A N 1
ATOM 1981 C CA . TRP A 1 232 ? 12.349 10.035 -22.530 1.00 70.75 232 TRP A CA 1
ATOM 1982 C C . TRP A 1 232 ? 12.700 11.285 -21.707 1.00 70.75 232 TRP A C 1
ATOM 1984 O O . TRP A 1 232 ? 12.959 11.193 -20.505 1.00 70.75 232 TRP A O 1
ATOM 1994 N N . ASN A 1 233 ? 12.742 12.434 -22.383 1.00 54.66 233 ASN A N 1
ATOM 1995 C CA . ASN A 1 233 ? 12.705 13.765 -21.775 1.00 54.66 233 ASN A CA 1
ATOM 1996 C C . ASN A 1 233 ? 11.421 14.435 -22.244 1.00 54.66 233 ASN A C 1
ATOM 1998 O O . ASN A 1 233 ? 11.124 14.278 -23.453 1.00 54.66 233 ASN A O 1
#

pLDDT: mean 79.52, std 13.62, range [44.47, 95.81]